Protein AF-0000000084937996 (afdb_homodimer)

Sequence (332 aa):
MFKDYARLTVFFCCVLIGVQIPGVLKFYQQRVEAHLSEAQQALGGFEQTAQRHFDGDIQALVAHYRRSPDPVFQQDADSVAAIVERVDLLRQEWDAMQGGQIAQLWHFLGFADTRLREETLDSYRYQVLLTPTAIGWGLAVALILSVLAELLVKLVMPKRRSRRFAMFKDYARLTVFFCCVLIGVQIPGVLKFYQQRVEAHLSEAQQALGGFEQTAQRHFDGDIQALVAHYRRSPDPVFQQDADSVAAIVERVDLLRQEWDAMQGGQIAQLWHFLGFADTRLREETLDSYRYQVLLTPTAIGWGLAVALILSVLAELLVKLVMPKRRSRRFA

Radius of gyration: 28.45 Å; Cα contacts (8 Å, |Δi|>4): 328; chains: 2; bounding box: 85×94×70 Å

pLDDT: mean 90.39, std 11.39, range [38.69, 98.44]

Secondary structure (DSSP, 8-state):
-HHHHHHHHHHHHHHHHHHHHHHHHHHHHHHHHHHHHHHHHHHHHHHHHHHHHSTT-HHHHHHHHHH-SSHHHHHHHHHHHHHHHHHHHHHHHHHHTTS-HHHHHHHHHHTS-HHHHHHHHHHPPP----SHHHHHHHHHHHHHHHHHHHHHHHHHS---------/-HHHHHHHHHHHHHHHHHHHHHHHHHHHHHHHHHHHHHHHHHHHHHHHHHHHHSTT-HHHHHHHHHH-SSHHHHHHHHHHHHHHHHHHHHHHHHHHTTS-HHHHHHHHHHTS-HHHHHHHHHHPPP----SHHHHHHHHHHHHHHHHHHHHHHHHHS---------

Organism: Ferrimonas balearica (strain DSM 9799 / CCM 4581 / KCTC 23876 / PAT) (NCBI:txid550540)

Nearest PDB structures (foldseek):
  6e8g-assembly1_S  TM=3.413E-01  e=9.604E+00  Homo sapiens
  3q84-assembly1_A  TM=2.412E-01  e=8.304E+00  Homo sapiens
  6e8g-assembly1_S  TM=3.412E-01  e=9.525E+00  Homo sapiens
  3q84-assembly1_A  TM=2.413E-01  e=8.642E+00  Homo sapiens

InterPro domains:
  IPR016917 Uncharacterised conserved protein UCP029393 [PIRSF029393] (1-157)
  IPR022584 Protein of unknown function DUF2937 [PF11157] (2-161)

Foldseek 3Di:
DVVVVVLVVLLQVQLLVQLCLVVLLVLLLVLLVVQLVVLCVVLVVLQVVCVVPPVRDSVVVLVVLCPDPDVVSNVCSVVNVVSVVSNVLSVVLNVQSVDDSVSSSCCLVPPDDPVSSVVSVVPDDRDRDPDPNSSVRSNVRSVVVSVVVVVVCCVVVPPPPPPPDD/DVVVVVLVVLLQVLLLVQLCLVVLLVLLLVLLVVQLVVLCVVLVVLQVVCVVPPVRDSVVVLVVLCPDPDVVSNVCSVVNVVSVVSNVLSVVLNVQSVDDSVSSSCCLVPPDDPVSSVVSVVPDDRDRDPDPNSSVRSNVRSVVVSVVVVVVCCVVVPPPPPPPDD

Solvent-accessible surface area (backbone atoms only — not comparable to full-atom values): 17489 Å² total; per-residue (Å²): 108,69,67,57,51,48,51,50,50,53,36,50,54,31,24,58,54,21,21,33,48,59,54,52,53,51,52,41,45,52,46,39,48,36,29,33,54,36,36,46,57,58,42,45,46,53,46,52,49,9,42,75,77,42,82,53,33,55,65,55,45,38,50,52,25,54,67,42,91,48,69,69,45,32,57,42,21,55,30,52,47,48,41,53,51,47,37,53,51,34,48,52,54,46,55,52,56,67,56,54,70,69,56,27,48,53,37,60,76,70,66,48,59,65,68,60,51,50,53,40,62,70,67,55,71,93,56,83,54,91,41,73,67,16,49,50,36,6,51,51,43,17,52,53,52,50,51,50,50,52,52,50,48,50,66,71,51,57,73,72,72,73,73,73,77,128,108,67,66,57,51,49,51,50,49,53,37,50,53,30,25,58,54,21,21,34,47,59,54,52,54,50,52,43,45,51,46,40,48,36,30,34,55,35,36,45,56,57,42,43,45,52,46,51,50,9,43,74,77,43,83,53,34,55,67,56,46,36,50,53,25,54,68,42,90,49,69,68,45,32,56,44,20,55,31,54,48,48,42,54,51,48,38,51,52,34,49,50,53,46,57,51,56,67,56,54,70,68,55,28,49,52,37,61,75,72,66,48,57,64,68,61,50,50,53,39,62,72,66,55,70,93,59,83,54,90,40,75,67,17,47,50,35,6,52,50,42,16,52,53,52,51,52,51,50,52,52,51,48,50,68,71,51,58,74,73,72,72,74,73,78,128

Structure (mmCIF, N/CA/C/O backbone):
data_AF-0000000084937996-model_v1
#
loop_
_entity.id
_entity.type
_entity.pdbx_description
1 polymer 'DUF2937 domain-containing protein'
#
loop_
_atom_site.group_PDB
_atom_site.id
_atom_site.type_symbol
_atom_site.label_atom_id
_atom_site.label_alt_id
_atom_site.label_comp_id
_atom_site.label_asym_id
_atom_site.label_entity_id
_atom_site.label_seq_id
_atom_site.pdbx_PDB_ins_code
_atom_site.Cartn_x
_atom_site.Cartn_y
_atom_site.Cartn_z
_atom_site.occupancy
_atom_site.B_iso_or_equiv
_atom_site.auth_seq_id
_atom_site.auth_comp_id
_atom_site.auth_asym_id
_atom_site.auth_atom_id
_atom_site.pdbx_PDB_model_num
ATOM 1 N N . MET A 1 1 ? -19.344 25.484 34.5 1 74.56 1 MET A N 1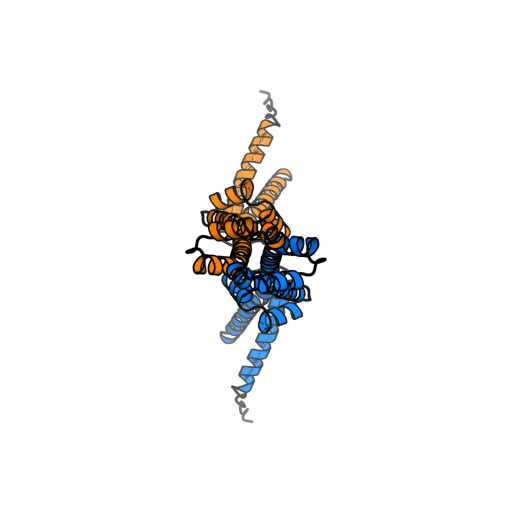
ATOM 2 C CA . MET A 1 1 ? -18.094 25.688 33.75 1 74.56 1 MET A CA 1
ATOM 3 C C . MET A 1 1 ? -17.469 24.359 33.375 1 74.56 1 MET A C 1
ATOM 5 O O . MET A 1 1 ? -17.156 24.125 32.188 1 74.56 1 MET A O 1
ATOM 9 N N . PHE A 1 2 ? -17.281 23.484 34.219 1 77.44 2 PHE A N 1
ATOM 10 C CA . PHE A 1 2 ? -16.688 22.172 33.969 1 77.44 2 PHE A CA 1
ATOM 11 C C . PHE A 1 2 ? -17.531 21.391 32.969 1 77.44 2 PHE A C 1
ATOM 13 O O . PHE A 1 2 ? -16.984 20.75 32.062 1 77.44 2 PHE A O 1
ATOM 20 N N . LYS A 1 3 ? -18.781 21.516 33.125 1 80.88 3 LYS A N 1
ATOM 21 C CA . LYS A 1 3 ? -19.672 20.797 32.188 1 80.88 3 LYS A CA 1
ATOM 22 C C . LYS A 1 3 ? -19.516 21.312 30.766 1 80.88 3 LYS A C 1
ATOM 24 O O . LYS A 1 3 ? -19.516 20.531 29.812 1 80.88 3 LYS A O 1
ATOM 29 N N . ASP A 1 4 ? -19.328 22.625 30.641 1 84.56 4 ASP A N 1
ATOM 30 C CA . ASP A 1 4 ? -19.156 23.219 29.328 1 84.56 4 ASP A CA 1
ATOM 31 C C . ASP A 1 4 ? -17.828 22.781 28.703 1 84.56 4 ASP A C 1
ATOM 33 O O . ASP A 1 4 ? -17.75 22.516 27.5 1 84.56 4 ASP A O 1
ATOM 37 N N . TYR A 1 5 ? -16.875 22.828 29.562 1 86.69 5 TYR A N 1
ATOM 38 C CA . TYR A 1 5 ? -15.57 22.406 29.062 1 86.69 5 TYR A CA 1
ATOM 39 C C . TYR A 1 5 ? -15.586 20.938 28.672 1 86.69 5 TYR A C 1
ATOM 41 O O . TYR A 1 5 ? -14.922 20.531 27.719 1 86.69 5 TYR A O 1
ATOM 49 N N . ALA A 1 6 ? -16.234 20.141 29.328 1 83.5 6 ALA A N 1
ATOM 50 C CA . ALA A 1 6 ? -16.359 18.719 29 1 83.5 6 ALA A CA 1
ATOM 51 C C . ALA A 1 6 ? -17.031 18.516 27.656 1 83.5 6 ALA A C 1
ATOM 53 O O . ALA A 1 6 ? -16.594 17.688 26.844 1 83.5 6 ALA A O 1
ATOM 54 N N . ARG A 1 7 ? -18.047 19.344 27.469 1 85.75 7 ARG A N 1
ATOM 55 C CA . ARG A 1 7 ? -18.75 19.281 26.188 1 85.75 7 ARG A CA 1
ATOM 56 C C . ARG A 1 7 ? -17.828 19.672 25.047 1 85.75 7 ARG A C 1
ATOM 58 O O . ARG A 1 7 ? -17.844 19.031 23.984 1 85.75 7 ARG A O 1
ATOM 65 N N . LEU A 1 8 ? -17.047 20.641 25.281 1 86.75 8 LEU A N 1
ATOM 66 C CA . LEU A 1 8 ? -16.125 21.125 24.266 1 86.75 8 LEU A CA 1
ATOM 67 C C . LEU A 1 8 ? -15.047 20.078 23.969 1 86.75 8 LEU A C 1
ATOM 69 O O . LEU A 1 8 ? -14.664 19.891 22.812 1 86.75 8 LEU A O 1
ATOM 73 N N . THR A 1 9 ? -14.602 19.5 25.062 1 87.75 9 THR A N 1
ATOM 74 C CA . THR A 1 9 ? -13.57 18.469 24.922 1 87.75 9 THR A CA 1
ATOM 75 C C . THR A 1 9 ? -14.102 17.281 24.141 1 87.75 9 THR A C 1
ATOM 77 O O . THR A 1 9 ? -13.438 16.766 23.234 1 87.75 9 THR A O 1
ATOM 80 N N . VAL A 1 10 ? -15.281 16.875 24.5 1 86.25 10 VAL A N 1
ATOM 81 C CA . VAL A 1 10 ? -15.891 15.742 23.812 1 86.25 10 VAL A CA 1
ATOM 82 C C . VAL A 1 10 ? -16.078 16.078 22.328 1 86.25 10 VAL A C 1
ATOM 84 O O . VAL A 1 10 ? -15.789 15.258 21.453 1 86.25 10 VAL A O 1
ATOM 87 N N . PHE A 1 11 ? -16.516 17.297 22.078 1 90.38 11 PHE A N 1
ATOM 88 C CA . PHE A 1 11 ? -16.719 17.75 20.703 1 90.38 11 PHE A CA 1
ATOM 89 C C . PHE A 1 11 ? -15.414 17.734 19.922 1 90.38 11 PHE A C 1
ATOM 91 O O . PHE A 1 11 ? -15.367 17.266 18.781 1 90.38 11 PHE A O 1
ATOM 98 N N . PHE A 1 12 ? -14.406 18.25 20.547 1 87.75 12 PHE A N 1
ATOM 99 C CA . PHE A 1 12 ? -13.102 18.328 19.906 1 87.75 12 PHE A CA 1
ATOM 100 C C . PHE A 1 12 ? -12.586 16.922 19.578 1 87.75 12 PHE A C 1
ATOM 102 O O . PHE A 1 12 ? -12.047 16.688 18.5 1 87.75 12 PHE A O 1
ATOM 109 N N . CYS A 1 13 ? -12.781 15.984 20.516 1 88.12 13 CYS A N 1
ATOM 110 C CA . CYS A 1 13 ? -12.367 14.609 20.281 1 88.12 13 CYS A CA 1
ATOM 111 C C . CYS A 1 13 ? -13.133 13.992 19.109 1 88.12 13 CYS A C 1
ATOM 113 O O . CYS A 1 13 ? -12.555 13.297 18.281 1 88.12 13 CYS A O 1
ATOM 115 N N . CYS A 1 14 ? -14.398 14.32 19.031 1 88.94 14 CYS A N 1
ATOM 116 C CA . CYS A 1 14 ? -15.227 13.805 17.953 1 88.94 14 CYS A CA 1
ATOM 117 C C . CYS A 1 14 ? -14.797 14.391 16.609 1 88.94 14 CYS A C 1
ATOM 119 O O . CYS A 1 14 ? -14.781 13.695 15.594 1 88.94 14 CYS A O 1
ATOM 121 N N . VAL A 1 15 ? -14.398 15.656 16.625 1 89.88 15 VAL A N 1
ATOM 122 C CA . VAL A 1 15 ? -13.914 16.297 15.398 1 89.88 15 VAL A CA 1
ATOM 123 C C . VAL A 1 15 ? -12.625 15.617 14.938 1 89.88 15 VAL A C 1
ATOM 125 O O . VAL A 1 15 ? -12.469 15.328 13.75 1 89.88 15 VAL A O 1
ATOM 128 N N . LEU A 1 16 ? -11.789 15.289 15.93 1 87.19 16 LEU A N 1
ATOM 129 C CA . LEU A 1 16 ? -10.516 14.664 15.602 1 87.19 16 LEU A CA 1
ATOM 130 C C . LEU A 1 16 ? -10.719 13.273 15.008 1 87.19 16 LEU A C 1
ATOM 132 O O . LEU A 1 16 ? -9.992 12.867 14.102 1 87.19 16 LEU A O 1
ATOM 136 N N . ILE A 1 17 ? -11.695 12.664 15.484 1 88 17 ILE A N 1
ATOM 137 C CA . ILE A 1 17 ? -12.023 11.336 14.953 1 88 17 ILE A CA 1
ATOM 138 C C . ILE A 1 17 ? -12.594 11.469 13.547 1 88 17 ILE A C 1
ATOM 140 O O . ILE A 1 17 ? -12.172 10.75 12.633 1 88 17 ILE A O 1
ATOM 144 N N . GLY A 1 18 ? -13.461 12.391 13.328 1 90.31 18 GLY A N 1
ATOM 145 C CA . GLY A 1 18 ? -14.109 12.586 12.039 1 90.31 18 GLY A CA 1
ATOM 146 C C . GLY A 1 18 ? -13.148 13.016 10.945 1 90.31 18 GLY A C 1
ATOM 147 O O . GLY A 1 18 ? -13.281 12.594 9.797 1 90.31 18 GLY A O 1
ATOM 148 N N . VAL A 1 19 ? -12.172 13.75 11.32 1 87.88 19 VAL A N 1
ATOM 149 C CA . VAL A 1 19 ? -11.234 14.289 10.328 1 87.88 19 VAL A CA 1
ATOM 150 C C . VAL A 1 19 ? -10.352 13.164 9.797 1 87.88 19 VAL A C 1
ATOM 152 O O . VAL A 1 19 ? -9.742 13.305 8.734 1 87.88 19 VAL A O 1
ATOM 155 N N . GLN A 1 20 ? -10.289 11.977 10.5 1 90 20 GLN A N 1
ATOM 156 C CA . GLN A 1 20 ? -9.453 10.859 10.086 1 90 20 GLN A CA 1
ATOM 157 C C . GLN A 1 20 ? -10.125 10.055 8.969 1 90 20 GLN A C 1
ATOM 159 O O . GLN A 1 20 ? -9.469 9.281 8.273 1 90 20 GLN A O 1
ATOM 164 N N . ILE A 1 21 ? -11.375 10.273 8.789 1 91.62 21 ILE A N 1
ATOM 165 C CA . ILE A 1 21 ? -12.164 9.367 7.965 1 91.62 21 ILE A CA 1
ATOM 166 C C . ILE A 1 21 ? -11.695 9.438 6.512 1 91.62 21 ILE A C 1
ATOM 168 O O . ILE A 1 21 ? -11.359 8.422 5.91 1 91.62 21 ILE A O 1
ATOM 172 N N . PRO A 1 22 ? -11.594 10.562 5.902 1 90.44 22 PRO A N 1
ATOM 173 C CA . PRO A 1 22 ? -11.094 10.594 4.523 1 90.44 22 PRO A CA 1
ATOM 174 C C . PRO A 1 22 ? -9.68 10.031 4.395 1 90.44 22 PRO A C 1
ATOM 176 O O . PRO A 1 22 ? -9.359 9.391 3.393 1 90.44 22 PRO A O 1
ATOM 179 N N . GLY A 1 23 ? -8.891 10.273 5.422 1 89.88 23 GLY A N 1
ATOM 180 C CA . GLY A 1 23 ? -7.523 9.766 5.402 1 89.88 23 GLY A CA 1
ATOM 181 C C . GLY A 1 23 ? -7.449 8.25 5.445 1 89.88 23 GLY A C 1
ATOM 182 O O . GLY A 1 23 ? -6.688 7.641 4.691 1 89.88 23 GLY A O 1
ATOM 183 N N . VAL A 1 24 ? -8.234 7.723 6.301 1 92.81 24 VAL A N 1
ATOM 184 C CA . VAL A 1 24 ? -8.25 6.273 6.441 1 92.81 24 VAL A CA 1
ATOM 185 C C . VAL A 1 24 ? -8.781 5.629 5.16 1 92.81 24 VAL A C 1
ATOM 187 O O . VAL A 1 24 ? -8.234 4.629 4.691 1 92.81 24 VAL A O 1
ATOM 190 N N . LEU A 1 25 ? -9.805 6.207 4.586 1 93.88 25 LEU A N 1
ATOM 191 C CA . LEU A 1 25 ? -10.398 5.656 3.375 1 93.88 25 LEU A CA 1
ATOM 192 C C . LEU A 1 25 ? -9.422 5.734 2.207 1 93.88 25 LEU A C 1
ATOM 194 O O . LEU A 1 25 ? -9.32 4.793 1.418 1 93.88 25 LEU A O 1
ATOM 198 N N . LYS A 1 26 ? -8.758 6.797 2.146 1 92.19 26 LYS A N 1
ATOM 199 C CA . LYS A 1 26 ? -7.773 6.938 1.078 1 92.19 26 LYS A CA 1
ATOM 200 C C . LYS A 1 26 ? -6.613 5.965 1.266 1 92.19 26 LYS A C 1
ATOM 202 O O . LYS A 1 26 ? -6.125 5.379 0.297 1 92.19 26 LYS A O 1
ATOM 207 N N . PHE A 1 27 ? -6.156 5.863 2.441 1 93.06 27 PHE A N 1
ATOM 208 C CA . PHE A 1 27 ? -5.078 4.926 2.732 1 93.06 27 PHE A CA 1
ATOM 209 C C . PHE A 1 27 ? -5.496 3.5 2.387 1 93.06 27 PHE A C 1
ATOM 211 O O . PHE A 1 27 ? -4.711 2.74 1.817 1 93.06 27 PHE A O 1
ATOM 218 N N . TYR A 1 28 ? -6.695 3.156 2.74 1 96.56 28 TYR A N 1
ATOM 219 C CA . TYR A 1 28 ? -7.219 1.838 2.404 1 96.56 28 TYR A CA 1
ATOM 220 C C . TYR A 1 28 ? -7.262 1.638 0.894 1 96.56 28 TYR A C 1
ATOM 222 O O . TYR A 1 28 ? -6.863 0.587 0.389 1 96.56 28 TYR A O 1
ATOM 230 N N . GLN A 1 29 ? -7.738 2.596 0.219 1 95.94 29 GLN A N 1
ATOM 231 C CA . GLN A 1 29 ? -7.809 2.537 -1.237 1 95.94 29 GLN A CA 1
ATOM 232 C C . GLN A 1 29 ? -6.43 2.295 -1.846 1 95.94 29 GLN A C 1
ATOM 234 O O . GLN A 1 29 ? -6.285 1.475 -2.754 1 95.94 29 GLN A O 1
ATOM 239 N N . GLN A 1 30 ? -5.453 2.969 -1.372 1 94.62 30 GLN A N 1
ATOM 240 C CA . GLN A 1 30 ? -4.094 2.838 -1.885 1 94.62 30 GLN A CA 1
ATOM 241 C C . GLN A 1 30 ? -3.518 1.46 -1.57 1 94.62 30 GLN A C 1
ATOM 243 O O . GLN A 1 30 ? -2.771 0.895 -2.373 1 94.62 30 GLN A O 1
ATOM 248 N N . ARG A 1 31 ? -3.832 0.994 -0.426 1 96.69 31 ARG A N 1
ATOM 249 C CA . ARG A 1 31 ? -3.367 -0.342 -0.065 1 96.69 31 ARG A CA 1
ATOM 250 C C . ARG A 1 31 ? -3.994 -1.401 -0.966 1 96.69 31 ARG A C 1
ATOM 252 O O . ARG A 1 31 ? -3.307 -2.309 -1.438 1 96.69 31 ARG A O 1
ATOM 259 N N . VAL A 1 32 ? -5.316 -1.257 -1.21 1 97.62 32 VAL A N 1
ATOM 260 C CA . VAL A 1 32 ? -6.012 -2.178 -2.105 1 97.62 32 VAL A CA 1
ATOM 261 C C . VAL A 1 32 ? -5.375 -2.131 -3.492 1 97.62 32 VAL A C 1
ATOM 263 O O . VAL A 1 32 ? -5.168 -3.17 -4.121 1 97.62 32 VAL A O 1
ATOM 266 N N . GLU A 1 33 ? -5.047 -0.97 -3.908 1 96.69 33 GLU A N 1
ATOM 267 C CA . GLU A 1 33 ? -4.41 -0.804 -5.211 1 96.69 33 GLU A CA 1
ATOM 268 C C . GLU A 1 33 ? -3.07 -1.53 -5.27 1 96.69 33 GLU A C 1
ATOM 270 O O . GLU A 1 33 ? -2.754 -2.182 -6.266 1 96.69 33 GLU A O 1
ATOM 275 N N . ALA A 1 34 ? -2.271 -1.387 -4.223 1 97 34 ALA A N 1
ATOM 276 C CA . ALA A 1 34 ? -0.968 -2.041 -4.164 1 97 34 ALA A CA 1
ATOM 277 C C . ALA A 1 34 ? -1.115 -3.561 -4.188 1 97 34 ALA A C 1
ATOM 279 O O . ALA A 1 34 ? -0.414 -4.246 -4.934 1 97 34 ALA A O 1
ATOM 280 N N . HIS A 1 35 ? -2.062 -4.066 -3.383 1 98.12 35 HIS A N 1
ATOM 281 C CA . HIS A 1 35 ? -2.307 -5.504 -3.352 1 98.12 35 HIS A CA 1
ATOM 282 C C . HIS A 1 35 ? -2.785 -6.012 -4.707 1 98.12 35 HIS A C 1
ATOM 284 O O . HIS A 1 35 ? -2.312 -7.043 -5.191 1 98.12 35 HIS A O 1
ATOM 290 N N . LEU A 1 36 ? -3.719 -5.254 -5.277 1 98 36 LEU A N 1
ATOM 291 C CA . LEU A 1 36 ? -4.289 -5.68 -6.551 1 98 36 LEU A CA 1
ATOM 292 C C . LEU A 1 36 ? -3.232 -5.684 -7.648 1 98 36 LEU A C 1
ATOM 294 O O . LEU A 1 36 ? -3.154 -6.629 -8.438 1 98 36 LEU A O 1
ATOM 298 N N . SER A 1 37 ? -2.475 -4.602 -7.691 1 97.19 37 SER A N 1
ATOM 299 C CA . SER A 1 37 ? -1.409 -4.52 -8.688 1 97.19 37 SER A CA 1
ATOM 300 C C . SER A 1 37 ? -0.458 -5.707 -8.578 1 97.19 37 SER A C 1
ATOM 302 O O . SER A 1 37 ? -0.095 -6.312 -9.586 1 97.19 37 SER A O 1
ATOM 304 N N . GLU A 1 38 ? -0.1 -6.074 -7.367 1 97.69 38 GLU A N 1
ATOM 305 C CA . GLU A 1 38 ? 0.824 -7.184 -7.145 1 97.69 38 GLU A CA 1
ATOM 306 C C . GLU A 1 38 ? 0.174 -8.523 -7.484 1 97.69 38 GLU A C 1
ATOM 308 O O . GLU A 1 38 ? 0.808 -9.391 -8.086 1 97.69 38 GLU A O 1
ATOM 313 N N . ALA A 1 39 ? -1.048 -8.703 -7.094 1 98.19 39 ALA A N 1
ATOM 314 C CA . ALA A 1 39 ? -1.755 -9.945 -7.395 1 98.19 39 ALA A CA 1
ATOM 315 C C . ALA A 1 39 ? -1.911 -10.141 -8.898 1 98.19 39 ALA A C 1
ATOM 317 O O . ALA A 1 39 ? -1.783 -11.258 -9.406 1 98.19 39 ALA A O 1
ATOM 318 N N . GLN A 1 40 ? -2.176 -9.047 -9.578 1 97.94 40 GLN A N 1
ATOM 319 C CA . GLN A 1 40 ? -2.309 -9.102 -11.031 1 97.94 40 GLN A CA 1
ATOM 320 C C . GLN A 1 40 ? -0.98 -9.453 -11.695 1 97.94 40 GLN A C 1
ATOM 322 O O . GLN A 1 40 ? -0.953 -10.156 -12.711 1 97.94 40 GLN A O 1
ATOM 327 N N . GLN A 1 41 ? 0.002 -8.891 -11.117 1 96.75 41 GLN A N 1
ATOM 328 C CA . GLN A 1 41 ? 1.325 -9.234 -11.633 1 96.75 41 GLN A CA 1
ATOM 329 C C . GLN A 1 41 ? 1.604 -10.727 -11.484 1 96.75 41 GLN A C 1
ATOM 331 O O . GLN A 1 41 ? 2.145 -11.352 -12.398 1 96.75 41 GLN A O 1
ATOM 336 N N . ALA A 1 42 ? 1.262 -11.344 -10.383 1 97.44 42 ALA A N 1
ATOM 337 C CA . ALA A 1 42 ? 1.445 -12.773 -10.148 1 97.44 42 ALA A CA 1
ATOM 338 C C . ALA A 1 42 ? 0.601 -13.602 -11.117 1 97.44 42 ALA A C 1
ATOM 340 O O . ALA A 1 42 ? 1.042 -14.648 -11.594 1 97.44 42 ALA A O 1
ATOM 341 N N . LEU A 1 43 ? -0.59 -13.102 -11.414 1 97.94 43 LEU A N 1
ATOM 342 C CA . LEU A 1 43 ? -1.523 -13.82 -12.266 1 97.94 43 LEU A CA 1
ATOM 343 C C . LEU A 1 43 ? -1.119 -13.703 -13.734 1 97.94 43 LEU A C 1
ATOM 345 O O . LEU A 1 43 ? -1.486 -14.555 -14.555 1 97.94 43 LEU A O 1
ATOM 349 N N . GLY A 1 44 ? -0.389 -12.672 -14.055 1 97.5 44 GLY A N 1
ATOM 350 C CA . GLY A 1 44 ? -0.095 -12.32 -15.43 1 97.5 44 GLY A CA 1
ATOM 351 C C . GLY A 1 44 ? 0.521 -13.461 -16.219 1 97.5 44 GLY A C 1
ATOM 352 O O . GLY A 1 44 ? 0.111 -13.727 -17.359 1 97.5 44 GLY A O 1
ATOM 353 N N . GLY A 1 45 ? 1.514 -14.141 -15.617 1 96.5 45 GLY A N 1
ATOM 354 C CA . GLY A 1 45 ? 2.137 -15.25 -16.312 1 96.5 45 GLY A CA 1
ATOM 355 C C . GLY A 1 45 ? 1.169 -16.375 -16.625 1 96.5 45 GLY A C 1
ATOM 356 O O . GLY A 1 45 ? 1.221 -16.969 -17.703 1 96.5 45 GLY A O 1
ATOM 357 N N . PHE A 1 46 ? 0.298 -16.672 -15.781 1 98.31 46 PHE A N 1
ATOM 358 C CA . PHE A 1 46 ? -0.687 -17.734 -15.961 1 98.31 46 PHE A CA 1
ATOM 359 C C . PHE A 1 46 ? -1.725 -17.328 -17 1 98.31 46 PHE A C 1
ATOM 361 O O . PHE A 1 46 ? -2.211 -18.172 -17.766 1 98.31 46 PHE A O 1
ATOM 368 N N . GLU A 1 47 ? -2.064 -16.062 -17 1 97.88 47 GLU A N 1
ATOM 369 C CA . GLU A 1 47 ? -2.977 -15.57 -18.031 1 97.88 47 GLU A CA 1
ATOM 370 C C . GLU A 1 47 ? -2.369 -15.711 -19.422 1 97.88 47 GLU A C 1
ATOM 372 O O . GLU A 1 47 ? -3.076 -16.016 -20.391 1 97.88 47 GLU A O 1
ATOM 377 N N . GLN A 1 48 ? -1.108 -15.43 -19.516 1 97.31 48 GLN A N 1
ATOM 378 C CA . GLN A 1 48 ? -0.429 -15.617 -20.797 1 97.31 48 GLN A CA 1
ATOM 379 C C . GLN A 1 48 ? -0.479 -17.078 -21.234 1 97.31 48 GLN A C 1
ATOM 381 O O . GLN A 1 48 ? -0.685 -17.359 -22.422 1 97.31 48 GLN A O 1
ATOM 386 N N . THR A 1 49 ? -0.25 -17.953 -20.312 1 97.88 49 THR A N 1
ATOM 387 C CA . THR A 1 49 ? -0.335 -19.375 -20.609 1 97.88 49 THR A CA 1
ATOM 388 C C . THR A 1 49 ? -1.743 -19.75 -21.062 1 97.88 49 THR A C 1
ATOM 390 O O . THR A 1 49 ? -1.912 -20.5 -22.031 1 97.88 49 THR A O 1
ATOM 393 N N . ALA A 1 50 ? -2.719 -19.219 -20.328 1 97.75 50 ALA A N 1
ATOM 394 C CA . ALA A 1 50 ? -4.105 -19.484 -20.703 1 97.75 50 ALA A CA 1
ATOM 395 C C . ALA A 1 50 ? -4.406 -18.953 -22.094 1 97.75 50 ALA A C 1
ATOM 397 O O . ALA A 1 50 ? -5.156 -19.562 -22.859 1 97.75 50 ALA A O 1
ATOM 398 N N . GLN A 1 51 ? -3.883 -17.797 -22.406 1 97.69 51 GLN A N 1
ATOM 399 C CA . GLN A 1 51 ? -4.082 -17.219 -23.734 1 97.69 51 GLN A CA 1
ATOM 400 C C . GLN A 1 51 ? -3.465 -18.094 -24.828 1 97.69 51 GLN A C 1
ATOM 402 O O . GLN A 1 51 ? -4.062 -18.281 -25.875 1 97.69 51 GLN A O 1
ATOM 407 N N . ARG A 1 52 ? -2.369 -18.688 -24.578 1 97.12 52 ARG A N 1
ATOM 408 C CA . ARG A 1 52 ? -1.621 -19.469 -25.562 1 97.12 52 ARG A CA 1
ATOM 409 C C . ARG A 1 52 ? -2.225 -20.844 -25.75 1 97.12 52 ARG A C 1
ATOM 411 O O . ARG A 1 52 ? -2.258 -21.375 -26.875 1 97.12 52 ARG A O 1
ATOM 418 N N . HIS A 1 53 ? -2.736 -21.484 -24.703 1 97.44 53 HIS A N 1
ATOM 419 C CA . HIS A 1 53 ? -3.033 -22.906 -24.781 1 97.44 53 HIS A CA 1
ATOM 420 C C . HIS A 1 53 ? -4.516 -23.172 -24.531 1 97.44 53 HIS A C 1
ATOM 422 O O . HIS A 1 53 ? -5.008 -24.266 -24.812 1 97.44 53 HIS A O 1
ATOM 428 N N . PHE A 1 54 ? -5.238 -22.047 -24.047 1 97.94 54 PHE A N 1
ATOM 429 C CA . PHE A 1 54 ? -6.617 -22.328 -23.656 1 97.94 54 PHE A CA 1
ATOM 430 C C . PHE A 1 54 ? -7.531 -21.188 -24.109 1 97.94 54 PHE A C 1
ATOM 432 O O . PHE A 1 54 ? -8.523 -20.875 -23.438 1 97.94 54 PHE A O 1
ATOM 439 N N . ASP A 1 55 ? -7.215 -20.406 -25.109 1 97.75 55 ASP A N 1
ATOM 440 C CA . ASP A 1 55 ? -8.008 -19.328 -25.688 1 97.75 55 ASP A CA 1
ATOM 441 C C . ASP A 1 55 ? -8.336 -18.266 -24.641 1 97.75 55 ASP A C 1
ATOM 443 O O . ASP A 1 55 ? -9.453 -17.734 -24.609 1 97.75 55 ASP A O 1
ATOM 447 N N . GLY A 1 56 ? -7.504 -18.141 -23.672 1 97.56 56 GLY A N 1
ATOM 448 C CA . GLY A 1 56 ? -7.633 -17.094 -22.672 1 97.56 56 GLY A CA 1
ATOM 449 C C . GLY A 1 56 ? -8.453 -17.5 -21.469 1 97.56 56 GLY A C 1
ATOM 450 O O . GLY A 1 56 ? -8.656 -16.703 -20.547 1 97.56 56 GLY A O 1
ATOM 451 N N . ASP A 1 57 ? -8.867 -18.734 -21.359 1 98.25 57 ASP A N 1
ATOM 452 C CA . ASP A 1 57 ? -9.703 -19.219 -20.266 1 98.25 57 ASP A CA 1
ATOM 453 C C . ASP A 1 57 ?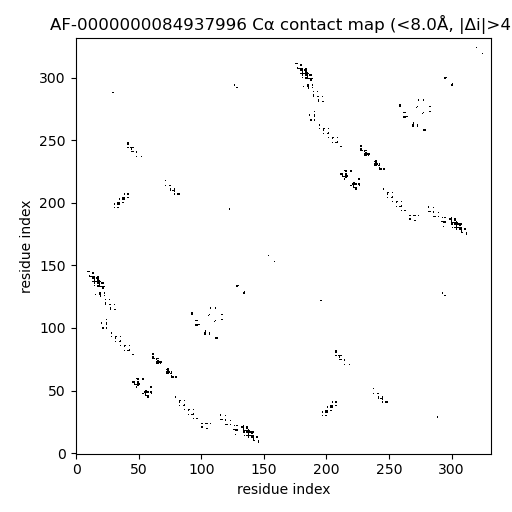 -8.852 -19.703 -19.094 1 98.25 57 ASP A C 1
ATOM 455 O O . ASP A 1 57 ? -8.406 -20.844 -19.078 1 98.25 57 ASP A O 1
ATOM 459 N N . ILE A 1 58 ? -8.797 -18.938 -18.094 1 97.69 58 ILE A N 1
ATOM 460 C CA . ILE A 1 58 ? -7.961 -19.234 -16.938 1 97.69 58 ILE A CA 1
ATOM 461 C C . ILE A 1 58 ? -8.531 -20.438 -16.188 1 97.69 58 ILE A C 1
ATOM 463 O O . ILE A 1 58 ? -7.777 -21.203 -15.586 1 97.69 58 ILE A O 1
ATOM 467 N N . GLN A 1 59 ? -9.828 -20.641 -16.266 1 97.75 59 GLN A N 1
ATOM 468 C CA . GLN A 1 59 ? -10.43 -21.781 -15.594 1 97.75 59 GLN A CA 1
ATOM 469 C C . GLN A 1 59 ? -10.047 -23.094 -16.281 1 97.75 59 GLN A C 1
ATOM 471 O O . GLN A 1 59 ? -9.898 -24.125 -15.633 1 97.75 59 GLN A O 1
ATOM 476 N N . ALA A 1 60 ? -9.914 -23.047 -17.578 1 98.19 60 ALA A N 1
ATOM 477 C CA . ALA A 1 60 ? -9.453 -24.219 -18.312 1 98.19 60 ALA A CA 1
ATOM 478 C C . ALA A 1 60 ? -8.023 -24.578 -17.938 1 98.19 60 ALA A C 1
ATOM 480 O O . ALA A 1 60 ? -7.668 -25.766 -17.891 1 98.19 60 ALA A O 1
ATOM 481 N N . LEU A 1 61 ? -7.199 -23.562 -17.719 1 98.12 61 LEU A N 1
ATOM 482 C CA . LEU A 1 61 ? -5.836 -23.812 -17.266 1 98.12 61 LEU A CA 1
ATOM 483 C C . LEU A 1 61 ? -5.836 -24.516 -15.914 1 98.12 61 LEU A C 1
ATOM 485 O O . LEU A 1 61 ? -5.133 -25.516 -15.727 1 98.12 61 LEU A O 1
ATOM 489 N N . VAL A 1 62 ? -6.664 -24.031 -14.977 1 98.12 62 VAL A N 1
ATOM 490 C CA . VAL A 1 62 ? -6.746 -24.641 -13.648 1 98.12 62 VAL A CA 1
ATOM 491 C C . VAL A 1 62 ? -7.242 -26.078 -13.758 1 98.12 62 VAL A C 1
ATOM 493 O O . VAL A 1 62 ? -6.738 -26.969 -13.07 1 98.12 62 VAL A O 1
ATOM 496 N N . ALA A 1 63 ? -8.227 -26.297 -14.648 1 98 63 ALA A N 1
ATOM 497 C CA . ALA A 1 63 ? -8.742 -27.656 -14.875 1 98 63 ALA A CA 1
ATOM 498 C C . ALA A 1 63 ? -7.652 -28.578 -15.414 1 98 63 ALA A C 1
ATOM 500 O O . ALA A 1 63 ? -7.602 -29.75 -15.062 1 98 63 ALA A O 1
ATOM 501 N N . HIS A 1 64 ? -6.824 -28.062 -16.312 1 97.56 64 HIS A N 1
ATOM 502 C CA . HIS A 1 64 ? -5.711 -28.844 -16.844 1 97.56 64 HIS A CA 1
ATOM 503 C C . HIS A 1 64 ? -4.762 -29.281 -15.742 1 97.56 64 HIS A C 1
ATOM 505 O O . HIS A 1 64 ? -4.293 -30.422 -15.742 1 97.56 64 HIS A O 1
ATOM 511 N N . TYR A 1 65 ? -4.488 -28.344 -14.781 1 97.56 65 TYR A N 1
ATOM 512 C CA . TYR A 1 65 ? -3.674 -28.688 -13.617 1 97.56 65 TYR A CA 1
ATOM 513 C C . TYR A 1 65 ? -4.297 -29.828 -12.828 1 97.56 65 TYR A C 1
ATOM 515 O O . TYR A 1 65 ? -3.605 -30.766 -12.43 1 97.56 65 TYR A O 1
ATOM 523 N N . ARG A 1 66 ? -5.574 -29.75 -12.625 1 96.88 66 ARG A N 1
ATOM 524 C CA . ARG A 1 66 ? -6.281 -30.703 -11.773 1 96.88 66 ARG A CA 1
ATOM 525 C C . ARG A 1 66 ? -6.305 -32.094 -12.422 1 96.88 66 ARG A C 1
ATOM 527 O O . ARG A 1 66 ? -6.289 -33.094 -11.719 1 96.88 66 ARG A O 1
ATOM 534 N N . ARG A 1 67 ? -6.234 -32.156 -13.734 1 96.25 67 ARG A N 1
ATOM 535 C CA . ARG A 1 67 ? -6.34 -33.406 -14.461 1 96.25 67 ARG A CA 1
ATOM 536 C C . ARG A 1 67 ? -4.965 -34.031 -14.68 1 96.25 67 ARG A C 1
ATOM 538 O O . ARG A 1 67 ? -4.859 -35.156 -15.164 1 96.25 67 ARG A O 1
ATOM 545 N N . SER A 1 68 ? -4 -33.375 -14.32 1 94.94 68 SER A N 1
ATOM 546 C CA . SER A 1 68 ? -2.652 -33.875 -14.523 1 94.94 68 SER A CA 1
ATOM 547 C C . SER A 1 68 ? -2.42 -35.156 -13.703 1 94.94 68 SER A C 1
ATOM 549 O O . SER A 1 68 ? -2.883 -35.25 -12.57 1 94.94 68 SER A O 1
ATOM 551 N N . PRO A 1 69 ? -1.747 -36.188 -14.219 1 93.19 69 PRO A N 1
ATOM 552 C CA . PRO A 1 69 ? -1.409 -37.375 -13.43 1 93.19 69 PRO A CA 1
ATOM 553 C C . PRO A 1 69 ? -0.289 -37.094 -12.422 1 93.19 69 PRO A C 1
ATOM 555 O O . PRO A 1 69 ? -0.064 -37.906 -11.516 1 93.19 69 PRO A O 1
ATOM 558 N N . ASP A 1 70 ? 0.433 -36 -12.516 1 95.69 70 ASP A N 1
ATOM 559 C CA . ASP A 1 70 ? 1.512 -35.625 -11.609 1 95.69 70 ASP A CA 1
ATOM 560 C C . ASP A 1 70 ? 0.962 -34.938 -10.352 1 95.69 70 ASP A C 1
ATOM 562 O O . ASP A 1 70 ? 0.362 -33.875 -10.422 1 95.69 70 ASP A O 1
ATOM 566 N N . PRO A 1 71 ? 1.222 -35.5 -9.148 1 95 71 PRO A N 1
ATOM 567 C CA . PRO A 1 71 ? 0.655 -34.969 -7.914 1 95 71 PRO A CA 1
ATOM 568 C C . PRO A 1 71 ? 1.108 -33.531 -7.633 1 95 71 PRO A C 1
ATOM 570 O O . PRO A 1 71 ? 0.378 -32.75 -7.008 1 95 71 PRO A O 1
ATOM 573 N N . VAL A 1 72 ? 2.246 -33.094 -8.047 1 96.62 72 VAL A N 1
ATOM 574 C CA . VAL A 1 72 ? 2.756 -31.734 -7.859 1 96.62 72 VAL A CA 1
ATOM 575 C C . VAL A 1 72 ? 1.848 -30.734 -8.578 1 96.62 72 VAL A C 1
ATOM 577 O O . VAL A 1 72 ? 1.426 -29.734 -7.988 1 96.62 72 VAL A O 1
ATOM 580 N N . PHE A 1 73 ? 1.5 -31.047 -9.805 1 96.69 73 PHE A N 1
ATOM 581 C CA . PHE A 1 73 ? 0.668 -30.156 -10.602 1 96.69 73 PHE A CA 1
ATOM 582 C C . PHE A 1 73 ? -0.767 -30.156 -10.086 1 96.69 73 PHE A C 1
ATOM 584 O O . PHE A 1 73 ? -1.436 -29.125 -10.102 1 96.69 73 PHE A O 1
ATOM 591 N N . GLN A 1 74 ? -1.229 -31.312 -9.609 1 94.31 74 GLN A N 1
ATOM 592 C CA . GLN A 1 74 ? -2.566 -31.359 -9.031 1 94.31 74 GLN A CA 1
ATOM 593 C C . GLN A 1 74 ? -2.68 -30.453 -7.816 1 94.31 74 GLN A C 1
ATOM 595 O O . GLN A 1 74 ? -3.67 -29.734 -7.664 1 94.31 74 GLN A O 1
ATOM 600 N N . GLN A 1 75 ? -1.659 -30.5 -7.027 1 94.06 75 GLN A N 1
ATOM 601 C CA . GLN A 1 75 ? -1.651 -29.656 -5.84 1 94.06 75 GLN A CA 1
ATOM 602 C C . GLN A 1 75 ? -1.572 -28.172 -6.223 1 94.06 75 GLN A C 1
ATOM 604 O O . GLN A 1 75 ? -2.23 -27.328 -5.605 1 94.06 75 GLN A O 1
ATOM 609 N N . ASP A 1 76 ? -0.868 -27.859 -7.254 1 97.19 76 ASP A N 1
ATOM 610 C CA . ASP A 1 76 ? -0.658 -26.453 -7.621 1 97.19 76 ASP A CA 1
ATOM 611 C C . ASP A 1 76 ? -1.876 -25.891 -8.344 1 97.19 76 ASP A C 1
ATOM 613 O O . ASP A 1 76 ? -1.973 -24.688 -8.562 1 97.19 76 ASP A O 1
ATOM 617 N N . ALA A 1 77 ? -2.75 -26.781 -8.727 1 97.44 77 ALA A N 1
ATOM 618 C CA . ALA A 1 77 ? -4.027 -26.281 -9.234 1 97.44 77 ALA A CA 1
ATOM 619 C C . ALA A 1 77 ? -4.691 -25.359 -8.219 1 97.44 77 ALA A C 1
ATOM 621 O O . ALA A 1 77 ? -5.23 -24.312 -8.594 1 97.44 77 ALA A O 1
ATOM 622 N N . ASP A 1 78 ? -4.543 -25.719 -6.918 1 96.56 78 ASP A N 1
ATOM 623 C CA . ASP A 1 78 ? -5.129 -24.906 -5.859 1 96.56 78 ASP A CA 1
ATOM 624 C C . ASP A 1 78 ? -4.367 -23.594 -5.695 1 96.56 78 ASP A C 1
ATOM 626 O O . ASP A 1 78 ? -4.957 -22.562 -5.367 1 96.56 78 ASP A O 1
ATOM 630 N N . SER A 1 79 ? -3.055 -23.641 -5.898 1 97.44 79 SER A N 1
ATOM 631 C CA . SER A 1 79 ? -2.242 -22.438 -5.801 1 97.44 79 SER A CA 1
ATOM 632 C C . SER A 1 79 ? -2.625 -21.422 -6.875 1 97.44 79 SER A C 1
ATOM 634 O O . SER A 1 79 ? -2.816 -20.25 -6.582 1 97.44 79 SER A O 1
ATOM 636 N N . VAL A 1 80 ? -2.805 -21.906 -8.086 1 98.06 80 VAL A N 1
ATOM 637 C CA . VAL A 1 80 ? -3.176 -21.031 -9.188 1 98.06 80 VAL A CA 1
ATOM 638 C C . VAL A 1 80 ? -4.602 -20.531 -8.984 1 98.06 80 VAL A C 1
ATOM 640 O O . VAL A 1 80 ? -4.883 -19.344 -9.172 1 98.06 80 VAL A O 1
ATOM 643 N N . ALA A 1 81 ? -5.508 -21.391 -8.586 1 98.06 81 ALA A N 1
ATOM 644 C CA . ALA A 1 81 ? -6.891 -21.016 -8.328 1 98.06 81 ALA A CA 1
ATOM 645 C C . ALA A 1 81 ? -6.969 -19.953 -7.238 1 98.06 81 ALA A C 1
ATOM 647 O O . ALA A 1 81 ? -7.777 -19.016 -7.324 1 98.06 81 ALA A O 1
ATOM 648 N N . ALA A 1 82 ? -6.125 -20.109 -6.27 1 97.75 82 ALA A N 1
ATOM 649 C CA . ALA A 1 82 ? -6.121 -19.156 -5.164 1 97.75 82 ALA A CA 1
ATOM 650 C C . ALA A 1 82 ? -5.688 -17.781 -5.637 1 97.75 82 ALA A C 1
ATOM 652 O O . ALA A 1 82 ? -6.199 -16.766 -5.16 1 97.75 82 ALA A O 1
ATOM 653 N N . ILE A 1 83 ? -4.727 -17.766 -6.559 1 98.25 83 ILE A N 1
ATOM 654 C CA . ILE A 1 83 ? -4.277 -16.484 -7.109 1 98.25 83 ILE A CA 1
ATOM 655 C C . ILE A 1 83 ? -5.414 -15.828 -7.891 1 98.25 83 ILE A C 1
ATOM 657 O O . ILE A 1 83 ? -5.648 -14.625 -7.762 1 98.25 83 ILE A O 1
ATOM 661 N N . VAL A 1 84 ? -6.141 -16.594 -8.672 1 98.38 84 VAL A N 1
ATOM 662 C CA . VAL A 1 84 ? -7.27 -16.094 -9.453 1 98.38 84 VAL A CA 1
ATOM 663 C C . VAL A 1 84 ? -8.336 -15.523 -8.523 1 98.38 84 VAL A C 1
ATOM 665 O O . VAL A 1 84 ? -8.812 -14.398 -8.719 1 98.38 84 VAL A O 1
ATOM 668 N N . GLU A 1 85 ? -8.648 -16.281 -7.52 1 98.06 85 GLU A N 1
ATOM 669 C CA . GLU A 1 85 ? -9.664 -15.852 -6.562 1 98.06 85 GLU A CA 1
ATOM 670 C C . GLU A 1 85 ? -9.234 -14.586 -5.828 1 98.06 85 GLU A C 1
ATOM 672 O O . GLU A 1 85 ? -10.062 -13.711 -5.547 1 98.06 85 GLU A O 1
ATOM 677 N N . ARG A 1 86 ? -7.969 -14.562 -5.508 1 98.25 86 ARG A N 1
ATOM 678 C CA . ARG A 1 86 ? -7.438 -13.398 -4.809 1 98.25 86 ARG A CA 1
ATOM 679 C C . ARG A 1 86 ? -7.566 -12.141 -5.664 1 98.25 86 ARG A C 1
ATOM 681 O O . ARG A 1 86 ? -7.941 -11.078 -5.16 1 98.25 86 ARG A O 1
ATOM 688 N N . VAL A 1 87 ? -7.238 -12.203 -6.93 1 98.25 87 VAL A N 1
ATOM 689 C CA . VAL A 1 87 ? -7.359 -11.055 -7.828 1 98.25 87 VAL A CA 1
ATOM 690 C C . VAL A 1 87 ? -8.82 -10.609 -7.902 1 98.25 87 VAL A C 1
ATOM 692 O O . VAL A 1 87 ? -9.109 -9.406 -7.863 1 98.25 87 VAL A O 1
ATOM 695 N N . ASP A 1 88 ? -9.703 -11.594 -7.98 1 98.19 88 ASP A N 1
ATOM 696 C CA . ASP A 1 88 ? -11.125 -11.266 -8.047 1 98.19 88 ASP A CA 1
ATOM 697 C C . ASP A 1 88 ? -11.578 -10.531 -6.785 1 98.19 88 ASP A C 1
ATOM 699 O O . ASP A 1 88 ? -12.297 -9.539 -6.863 1 98.19 88 ASP A O 1
ATOM 703 N N . LEU A 1 89 ? -11.133 -11.039 -5.672 1 98.12 89 LEU A N 1
ATOM 704 C CA . LEU A 1 89 ? -11.469 -10.414 -4.395 1 98.12 89 LEU A CA 1
ATOM 705 C C . LEU A 1 89 ? -10.953 -8.984 -4.332 1 98.12 89 LEU A C 1
ATOM 707 O O . LEU A 1 89 ? -11.688 -8.062 -3.973 1 98.12 89 LEU A O 1
ATOM 711 N N . LEU A 1 90 ? -9.727 -8.773 -4.715 1 98.38 90 LEU A N 1
ATOM 712 C CA . LEU A 1 90 ? -9.094 -7.465 -4.641 1 98.38 90 LEU A CA 1
ATOM 713 C C . LEU A 1 90 ? -9.727 -6.496 -5.633 1 98.38 90 LEU A C 1
ATOM 715 O O . LEU A 1 90 ? -9.82 -5.297 -5.363 1 98.38 90 LEU A O 1
ATOM 719 N N . ARG A 1 91 ? -10.156 -7.035 -6.754 1 98.12 91 ARG A N 1
ATOM 720 C CA . ARG A 1 91 ? -10.867 -6.203 -7.723 1 98.12 91 ARG A CA 1
ATOM 721 C C . ARG A 1 91 ? -12.18 -5.691 -7.152 1 98.12 91 ARG A C 1
ATOM 723 O O . ARG A 1 91 ? -12.547 -4.535 -7.359 1 98.12 91 ARG A O 1
ATOM 730 N N . GLN A 1 92 ? -12.844 -6.531 -6.492 1 97.56 92 GLN A N 1
ATOM 731 C CA . GLN A 1 92 ? -14.094 -6.129 -5.852 1 97.56 92 GLN A CA 1
ATOM 732 C C . GLN A 1 92 ? -13.844 -5.055 -4.797 1 97.56 92 GLN A C 1
ATOM 734 O O . GLN A 1 92 ? -14.609 -4.09 -4.695 1 97.56 92 GLN A O 1
ATOM 739 N N . GLU A 1 93 ? -12.828 -5.281 -4.051 1 98 93 GLU A N 1
ATOM 740 C CA . GLU A 1 93 ? -12.461 -4.273 -3.061 1 98 93 GLU A CA 1
ATOM 741 C C . GLU A 1 93 ? -12.141 -2.938 -3.725 1 98 93 GLU A C 1
ATOM 743 O O . GLU A 1 93 ? -12.539 -1.882 -3.238 1 98 93 GLU A O 1
ATOM 748 N N . TRP A 1 94 ? -11.383 -3.035 -4.793 1 97.69 94 TRP A N 1
ATOM 749 C CA . TRP A 1 94 ? -11.008 -1.839 -5.539 1 97.69 94 TRP A CA 1
ATOM 750 C C . TRP A 1 94 ? -12.242 -1.109 -6.059 1 97.69 94 TRP A C 1
ATOM 752 O O . TRP A 1 94 ? -12.344 0.115 -5.945 1 97.69 94 TRP A O 1
ATOM 762 N N . ASP A 1 95 ? -13.156 -1.844 -6.57 1 97.69 95 ASP A N 1
ATOM 763 C CA . ASP A 1 95 ? -14.391 -1.269 -7.105 1 97.69 95 ASP A CA 1
ATOM 764 C C . ASP A 1 95 ? -15.211 -0.603 -6.004 1 97.69 95 ASP A C 1
ATOM 766 O O . ASP A 1 95 ? -15.773 0.476 -6.207 1 97.69 95 ASP A O 1
ATOM 770 N N . ALA A 1 96 ? -15.258 -1.24 -4.887 1 96.81 96 ALA A N 1
ATOM 771 C CA . ALA A 1 96 ? -16 -0.701 -3.752 1 96.81 96 ALA A CA 1
ATOM 772 C C . ALA A 1 96 ? -15.422 0.637 -3.301 1 96.81 96 ALA A C 1
ATOM 774 O O . ALA A 1 96 ? -16.141 1.491 -2.783 1 96.81 96 ALA A O 1
ATOM 775 N N . MET A 1 97 ? -14.141 0.854 -3.57 1 97.06 97 MET A N 1
ATOM 776 C CA . MET A 1 97 ? -13.469 2.059 -3.098 1 97.06 97 MET A CA 1
ATOM 777 C C . MET A 1 97 ? -13.477 3.145 -4.168 1 97.06 97 MET A C 1
ATOM 779 O O . MET A 1 97 ? -12.859 4.195 -3.996 1 97.06 97 MET A O 1
ATOM 783 N N . GLN A 1 98 ? -14.172 2.9 -5.242 1 95.75 98 GLN A N 1
ATOM 784 C CA . GLN A 1 98 ? -14.242 3.889 -6.312 1 95.75 98 GLN A CA 1
ATOM 785 C C . GLN A 1 98 ? -15.477 4.773 -6.16 1 95.75 98 GLN A C 1
ATOM 787 O O . GLN A 1 98 ? -15.625 5.773 -6.867 1 95.75 98 GLN A O 1
ATOM 792 N N . GLY A 1 99 ? -16.344 4.449 -5.242 1 92.38 99 GLY A N 1
ATOM 793 C CA . GLY A 1 99 ? -17.578 5.211 -5.055 1 92.38 99 GLY A CA 1
ATOM 794 C C . GLY A 1 99 ? -17.391 6.438 -4.184 1 92.38 99 GLY A C 1
ATOM 795 O O . GLY A 1 99 ? -16.266 6.895 -3.98 1 92.38 99 GLY A O 1
ATOM 796 N N . GLY A 1 100 ? -18.484 7.023 -3.789 1 92.62 100 GLY A N 1
ATOM 797 C CA . GLY A 1 100 ? -18.438 8.18 -2.91 1 92.62 100 GLY A CA 1
ATOM 798 C C . GLY A 1 100 ? -17.969 7.848 -1.507 1 92.62 100 GLY A C 1
ATOM 799 O O . GLY A 1 100 ? -17.875 6.672 -1.144 1 92.62 100 GLY A O 1
ATOM 800 N N . GLN A 1 101 ? -17.734 8.859 -0.782 1 92.31 101 GLN A N 1
ATOM 801 C CA . GLN A 1 101 ? -17.094 8.672 0.517 1 92.31 101 GLN A CA 1
ATOM 802 C C . GLN A 1 101 ? -18.016 7.938 1.483 1 92.31 101 GLN A C 1
ATOM 804 O O . GLN A 1 101 ? -17.562 7.164 2.326 1 92.31 101 GLN A O 1
ATOM 809 N N . ILE A 1 102 ? -19.312 8.203 1.405 1 93.5 102 ILE A N 1
ATOM 810 C CA . ILE A 1 102 ? -20.234 7.523 2.303 1 93.5 102 ILE A CA 1
ATOM 811 C C . ILE A 1 102 ? -20.281 6.035 1.975 1 93.5 102 ILE A C 1
ATOM 813 O O . ILE A 1 102 ? -20.25 5.191 2.877 1 93.5 102 ILE A O 1
ATOM 817 N N . ALA A 1 103 ? -20.312 5.684 0.717 1 95.88 103 ALA A N 1
ATOM 818 C CA . ALA A 1 103 ? -20.281 4.289 0.282 1 95.88 103 ALA A CA 1
ATOM 819 C C . ALA A 1 103 ? -18.984 3.613 0.685 1 95.88 103 ALA A C 1
ATOM 821 O O . ALA A 1 103 ? -18.984 2.455 1.11 1 95.88 103 ALA A O 1
ATOM 822 N N . GLN A 1 104 ? -17.906 4.312 0.537 1 97 104 GLN A N 1
ATOM 823 C CA . GLN A 1 104 ? -16.594 3.795 0.936 1 97 104 GLN A CA 1
ATOM 824 C C . GLN A 1 104 ? -16.562 3.475 2.428 1 97 104 GLN A C 1
ATOM 826 O O . GLN A 1 104 ? -16.062 2.422 2.83 1 97 104 GLN A O 1
ATOM 831 N N . LEU A 1 105 ? -17.078 4.441 3.168 1 95.56 105 LEU A N 1
ATOM 832 C CA . LEU A 1 105 ? -17.062 4.258 4.617 1 95.56 105 LEU A CA 1
ATOM 833 C C . LEU A 1 105 ? -17.891 3.045 5.016 1 95.56 105 LEU A C 1
ATOM 835 O O . LEU A 1 105 ? -17.469 2.252 5.863 1 95.56 105 LEU A O 1
ATOM 839 N N . TRP A 1 106 ? -19.062 2.891 4.449 1 96 106 TRP A N 1
ATOM 840 C CA . TRP A 1 106 ? -19.938 1.752 4.727 1 96 106 TRP A CA 1
ATOM 841 C C . TRP A 1 106 ? -19.25 0.44 4.367 1 96 106 TRP A C 1
ATOM 843 O O . TRP A 1 106 ? -19.297 -0.524 5.137 1 96 106 TRP A O 1
ATOM 853 N N . HIS A 1 107 ? -18.625 0.409 3.223 1 97.75 107 HIS A N 1
ATOM 854 C CA . HIS A 1 107 ? -17.906 -0.787 2.797 1 97.75 107 HIS A CA 1
ATOM 855 C C . HIS A 1 107 ? -16.75 -1.101 3.74 1 97.75 107 HIS A C 1
ATOM 857 O O . HIS A 1 107 ? -16.578 -2.246 4.164 1 97.75 107 HIS A O 1
ATOM 863 N N . PHE A 1 108 ? -15.984 -0.055 4.059 1 97.88 108 PHE A N 1
ATOM 864 C CA . PHE A 1 108 ? -14.812 -0.225 4.906 1 97.88 108 PHE A CA 1
ATOM 865 C C . PHE A 1 108 ? -15.203 -0.799 6.266 1 97.88 108 PHE A C 1
ATOM 867 O O . PHE A 1 108 ? -14.523 -1.683 6.789 1 97.88 108 PHE A O 1
ATOM 874 N N . LEU A 1 109 ? -16.266 -0.377 6.82 1 95.75 109 LEU A N 1
ATOM 875 C CA . LEU A 1 109 ? -16.672 -0.772 8.164 1 95.75 109 LEU A CA 1
ATOM 876 C C . LEU A 1 109 ? -17.391 -2.119 8.148 1 95.75 109 LEU A C 1
ATOM 878 O O . LEU A 1 109 ? -17.281 -2.896 9.094 1 95.75 109 LEU A O 1
ATOM 882 N N . GLY A 1 110 ? -18.016 -2.412 7.066 1 96.19 110 GLY A N 1
ATOM 883 C CA . GLY A 1 110 ? -18.938 -3.539 7.129 1 96.19 110 GLY A CA 1
ATOM 884 C C . GLY A 1 110 ? -18.547 -4.68 6.211 1 96.19 110 GLY A C 1
ATOM 885 O O . GLY A 1 110 ? -18.844 -5.844 6.488 1 96.19 110 GLY A O 1
ATOM 886 N N . PHE A 1 111 ? -17.922 -4.43 5.148 1 95.88 111 PHE A N 1
ATOM 887 C CA . PHE A 1 111 ? -17.828 -5.445 4.105 1 95.88 111 PHE A CA 1
ATOM 888 C C . PHE A 1 111 ? -16.375 -5.648 3.67 1 95.88 111 PHE A C 1
ATOM 890 O O . PHE A 1 111 ? -16.078 -6.598 2.947 1 95.88 111 PHE A O 1
ATOM 897 N N . ALA A 1 112 ? -15.453 -4.781 4.098 1 96.19 112 ALA A N 1
ATOM 898 C CA . ALA A 1 112 ? -14.07 -4.844 3.648 1 96.19 112 ALA A CA 1
ATOM 899 C C . ALA A 1 112 ? -13.414 -6.16 4.062 1 96.19 112 ALA A C 1
ATOM 901 O O . ALA A 1 112 ? -13.797 -6.758 5.074 1 96.19 112 ALA A O 1
ATOM 902 N N . ASP A 1 113 ? -12.508 -6.602 3.207 1 97.06 113 ASP A N 1
ATOM 903 C CA . ASP A 1 113 ? -11.703 -7.758 3.582 1 97.06 113 ASP A CA 1
ATOM 904 C C . ASP A 1 113 ? -11.023 -7.535 4.934 1 97.06 113 ASP A C 1
ATOM 906 O O . ASP A 1 113 ? -10.391 -6.504 5.152 1 97.06 113 ASP A O 1
ATOM 910 N N . THR A 1 114 ? -11.117 -8.516 5.832 1 95.88 114 THR A N 1
ATOM 911 C CA . THR A 1 114 ? -10.664 -8.367 7.211 1 95.88 114 THR A CA 1
ATOM 912 C C . THR A 1 114 ? -9.148 -8.148 7.266 1 95.88 114 THR A C 1
ATOM 914 O O . THR A 1 114 ? -8.672 -7.277 7.996 1 95.88 114 THR A O 1
ATOM 917 N N . ARG A 1 115 ? -8.461 -8.922 6.531 1 94.62 115 ARG A N 1
ATOM 918 C CA . ARG A 1 115 ? -7.008 -8.812 6.543 1 94.62 115 ARG A CA 1
ATOM 919 C C . ARG A 1 115 ? -6.562 -7.438 6.051 1 94.62 115 ARG A C 1
ATOM 921 O O . ARG A 1 115 ? -5.695 -6.805 6.66 1 94.62 115 ARG A O 1
ATOM 928 N N . LEU A 1 116 ? -7.125 -6.98 4.98 1 96.5 116 LEU A N 1
ATOM 929 C CA . LEU A 1 116 ? -6.781 -5.676 4.422 1 96.5 116 LEU A CA 1
ATOM 930 C C . LEU A 1 116 ? -7.129 -4.559 5.402 1 96.5 116 LEU A C 1
ATOM 932 O O . LEU A 1 116 ? -6.355 -3.615 5.574 1 96.5 116 LEU A O 1
ATOM 936 N N . ARG A 1 117 ? -8.266 -4.645 6.012 1 96.38 117 ARG A N 1
ATOM 937 C CA . ARG A 1 117 ? -8.695 -3.633 6.973 1 96.38 117 ARG A CA 1
ATOM 938 C C . ARG A 1 117 ? -7.746 -3.572 8.164 1 96.38 117 ARG A C 1
ATOM 940 O O . ARG A 1 117 ? -7.348 -2.486 8.594 1 96.38 117 ARG A O 1
ATOM 947 N N . GLU A 1 118 ? -7.371 -4.719 8.68 1 95.44 118 GLU A N 1
ATOM 948 C CA . GLU A 1 118 ? -6.465 -4.773 9.82 1 95.44 118 GLU A CA 1
ATOM 949 C C . GLU A 1 118 ? -5.09 -4.215 9.461 1 95.44 118 GLU A C 1
ATOM 951 O O . GLU A 1 118 ? -4.508 -3.445 10.234 1 95.44 118 GLU A O 1
ATOM 956 N N . GLU A 1 119 ? -4.625 -4.578 8.312 1 93.69 119 GLU A N 1
ATOM 957 C CA . GLU A 1 119 ? -3.336 -4.062 7.867 1 93.69 119 GLU A CA 1
ATOM 958 C C . GLU A 1 119 ? -3.371 -2.543 7.719 1 93.69 119 GLU A C 1
ATOM 960 O O . GLU A 1 119 ? -2.393 -1.861 8.031 1 93.69 119 GLU A O 1
ATOM 965 N N . THR A 1 120 ? -4.473 -2.08 7.207 1 94.94 120 THR A N 1
ATOM 966 C CA . THR A 1 120 ? -4.637 -0.642 7.031 1 94.94 120 THR A CA 1
ATOM 967 C C . THR A 1 120 ? -4.633 0.069 8.383 1 94.94 120 THR A C 1
ATOM 969 O O . THR A 1 1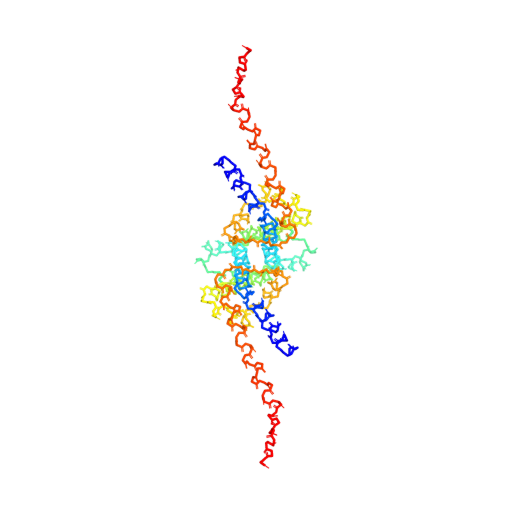20 ? -3.9 1.043 8.578 1 94.94 120 THR A O 1
ATOM 972 N N . LEU A 1 121 ? -5.379 -0.448 9.32 1 93 121 LEU A N 1
ATOM 973 C CA . LEU A 1 121 ? -5.512 0.203 10.625 1 93 121 LEU A CA 1
ATOM 974 C C . LEU A 1 121 ? -4.223 0.086 11.422 1 93 121 LEU A C 1
ATOM 976 O O . LEU A 1 121 ? -3.863 1 12.172 1 93 121 LEU A O 1
ATOM 980 N N . ASP A 1 122 ? -3.518 -0.959 11.203 1 92.56 122 ASP A N 1
ATOM 981 C CA . ASP A 1 122 ? -2.262 -1.188 11.914 1 92.56 122 ASP A CA 1
ATOM 982 C C . ASP A 1 122 ? -1.161 -0.265 11.391 1 92.56 122 ASP A C 1
ATOM 984 O O . ASP A 1 122 ? -0.267 0.128 12.148 1 92.56 122 ASP A O 1
ATOM 988 N N . SER A 1 123 ? -1.267 0.062 10.164 1 90.38 123 SER A N 1
ATOM 989 C CA . SER A 1 123 ? -0.191 0.834 9.555 1 90.38 123 SER A CA 1
ATOM 990 C C . SER A 1 123 ? -0.577 2.303 9.406 1 90.38 123 SER A C 1
ATOM 992 O O . SER A 1 123 ? 0.238 3.125 8.984 1 90.38 123 SER A O 1
ATOM 994 N N . TYR A 1 124 ? -1.802 2.562 9.75 1 90.44 124 TYR A N 1
ATOM 995 C CA . TYR A 1 124 ? -2.27 3.934 9.586 1 90.44 124 TYR A CA 1
ATOM 996 C C . TYR A 1 124 ? -1.613 4.863 10.602 1 90.44 124 TYR A C 1
ATOM 998 O O . TYR A 1 124 ? -1.55 4.547 11.789 1 90.44 124 TYR A O 1
ATOM 1006 N N . ARG A 1 125 ? -1.122 5.898 10.055 1 81.88 125 ARG A N 1
ATOM 1007 C CA . ARG A 1 125 ? -0.562 6.941 10.914 1 81.88 125 ARG A CA 1
ATOM 1008 C C . ARG A 1 125 ? -1.536 8.102 11.07 1 81.88 125 ARG A C 1
ATOM 1010 O O . ARG A 1 125 ? -1.927 8.734 10.086 1 81.88 125 ARG A O 1
ATOM 1017 N N . TYR A 1 126 ? -1.808 8.305 12.328 1 77.75 126 TYR A N 1
ATOM 1018 C CA . TYR A 1 126 ? -2.75 9.375 12.633 1 77.75 126 TYR A CA 1
ATOM 1019 C C . TYR A 1 126 ? -2.219 10.719 12.156 1 77.75 126 TYR A C 1
ATOM 1021 O O . TYR A 1 126 ? -1.081 11.086 12.453 1 77.75 126 TYR A O 1
ATOM 1029 N N . GLN A 1 127 ? -2.975 11.273 11.219 1 73.19 127 GLN A N 1
ATOM 1030 C CA . GLN A 1 127 ? -2.607 12.578 10.68 1 73.19 127 GLN A CA 1
ATOM 1031 C C . GLN A 1 127 ? -3.811 13.516 10.633 1 73.19 127 GLN A C 1
ATOM 1033 O O . GLN A 1 127 ? -4.953 13.062 10.523 1 73.19 127 GLN A O 1
ATOM 1038 N N . VAL A 1 128 ? -3.475 14.758 11.047 1 72.06 128 VAL A N 1
ATOM 1039 C CA . VAL A 1 128 ? -4.52 15.766 10.914 1 72.06 128 VAL A CA 1
ATOM 1040 C C . VAL A 1 128 ? -4.48 16.375 9.508 1 72.06 128 VAL A C 1
ATOM 1042 O O . VAL A 1 128 ? -3.586 17.156 9.188 1 72.06 128 VAL A O 1
ATOM 1045 N N . LEU A 1 129 ? -5.336 15.82 8.688 1 69.94 129 LEU A N 1
ATOM 1046 C CA . LEU A 1 129 ? -5.457 16.375 7.348 1 69.94 129 LEU A CA 1
ATOM 1047 C C . LEU A 1 129 ? -6.27 17.672 7.367 1 69.94 129 LEU A C 1
ATOM 1049 O O . LEU A 1 129 ? -7.332 17.734 7.992 1 69.94 129 LEU A O 1
ATOM 1053 N N . LEU A 1 130 ? -5.645 18.672 6.867 1 76.19 130 LEU A N 1
ATOM 1054 C CA . LEU A 1 130 ? -6.332 19.953 6.824 1 76.19 130 LEU A CA 1
ATOM 1055 C C . LEU A 1 130 ? -6.93 20.219 5.441 1 76.19 130 LEU A C 1
ATOM 1057 O O . LEU A 1 130 ? -6.578 21.188 4.777 1 76.19 130 LEU A O 1
ATOM 1061 N N . THR A 1 131 ? -7.77 19.312 4.996 1 81.56 131 THR A N 1
ATOM 1062 C CA . THR A 1 131 ? -8.516 19.484 3.752 1 81.56 131 THR A CA 1
ATOM 1063 C C . THR A 1 131 ? -9.977 19.812 4.035 1 81.56 131 THR A C 1
ATOM 1065 O O . THR A 1 131 ? -10.5 19.469 5.094 1 81.56 131 THR A O 1
ATOM 1068 N N . PRO A 1 132 ? -10.57 20.5 3.107 1 85.25 132 PRO A N 1
ATOM 1069 C CA . PRO A 1 132 ? -11.992 20.812 3.307 1 85.25 132 PRO A CA 1
ATOM 1070 C C . PRO A 1 132 ? -12.828 19.547 3.551 1 85.25 132 PRO A C 1
ATOM 1072 O O . PRO A 1 132 ? -13.75 19.578 4.371 1 85.25 132 PRO A O 1
ATOM 1075 N N . THR A 1 133 ? -12.484 18.531 2.893 1 87.5 133 THR A N 1
ATOM 1076 C CA . THR A 1 133 ? -13.227 17.281 3.062 1 87.5 133 THR A CA 1
ATOM 1077 C C . THR A 1 133 ? -13.031 16.719 4.469 1 87.5 133 THR A C 1
ATOM 1079 O O . THR A 1 133 ? -13.992 16.328 5.129 1 87.5 133 THR A O 1
ATOM 1082 N N . ALA A 1 134 ? -11.844 16.75 4.926 1 86.19 134 ALA A N 1
ATOM 1083 C CA . ALA A 1 134 ? -11.539 16.25 6.266 1 86.19 134 ALA A CA 1
ATOM 1084 C C . ALA A 1 134 ? -12.234 17.094 7.332 1 86.19 134 ALA A C 1
ATOM 1086 O O . ALA A 1 134 ? -12.797 16.547 8.289 1 86.19 134 ALA A O 1
ATOM 1087 N N . ILE A 1 135 ? -12.227 18.344 7.105 1 86.25 135 ILE A N 1
ATOM 1088 C CA . ILE A 1 135 ? -12.875 19.25 8.047 1 86.25 135 ILE A CA 1
ATOM 1089 C C . ILE A 1 135 ? -14.375 19 8.062 1 86.25 135 ILE A C 1
ATOM 1091 O O . ILE A 1 135 ? -14.992 18.953 9.133 1 86.25 135 ILE A O 1
ATOM 1095 N N . GLY A 1 136 ? -14.945 18.797 6.918 1 89.81 136 GLY A N 1
ATOM 1096 C CA . GLY A 1 136 ? -16.359 18.484 6.836 1 89.81 136 GLY A CA 1
ATOM 1097 C C . GLY A 1 136 ? -16.734 17.219 7.598 1 89.81 136 GLY A C 1
ATOM 1098 O O . GLY A 1 136 ? -17.719 17.219 8.336 1 89.81 136 GLY A O 1
ATOM 1099 N N . TRP A 1 137 ? -16.016 16.281 7.5 1 89.56 137 TRP A N 1
ATOM 1100 C CA . TRP A 1 137 ? -16.25 15.023 8.203 1 89.56 137 TRP A CA 1
ATOM 1101 C C . TRP A 1 137 ? -16.078 15.203 9.711 1 89.56 137 TRP A C 1
ATOM 1103 O O . TRP A 1 137 ? -16.844 14.641 10.5 1 89.56 137 TRP A O 1
ATOM 1113 N N . GLY A 1 138 ? -15.023 15.93 10.062 1 88.62 138 GLY A N 1
ATOM 1114 C CA . GLY A 1 138 ? -14.852 16.219 11.477 1 88.62 138 GLY A CA 1
ATOM 1115 C C . GLY A 1 138 ? -16.062 16.875 12.102 1 88.62 138 GLY A C 1
ATOM 1116 O O . GLY A 1 138 ? -16.547 16.438 13.141 1 88.62 138 GLY A O 1
ATOM 1117 N N . LEU A 1 139 ? -16.562 17.859 11.422 1 90.94 139 LEU A N 1
ATOM 1118 C CA . LEU A 1 139 ? -17.703 18.594 11.945 1 90.94 139 LEU A CA 1
ATOM 1119 C C . LEU A 1 139 ? -18.953 17.734 11.938 1 90.94 139 LEU A C 1
ATOM 1121 O O . LEU A 1 139 ? -19.734 17.734 12.898 1 90.94 139 LEU A O 1
ATOM 1125 N N . ALA A 1 140 ? -19.156 16.969 10.914 1 92.19 140 ALA A N 1
ATOM 1126 C CA . ALA A 1 140 ? -20.344 16.125 10.805 1 92.19 140 ALA A CA 1
ATOM 1127 C C . ALA A 1 140 ? -20.375 15.07 11.898 1 92.19 140 ALA A C 1
ATOM 1129 O O . ALA A 1 140 ? -21.375 14.898 12.586 1 92.19 140 ALA A O 1
ATOM 1130 N N . VAL A 1 141 ? -19.297 14.453 12.117 1 90.88 141 VAL A N 1
ATOM 1131 C CA . VAL A 1 141 ? -19.203 13.398 13.125 1 90.88 141 VAL A CA 1
ATOM 1132 C C . VAL A 1 141 ? -19.375 13.992 14.516 1 90.88 141 VAL A C 1
ATOM 1134 O O . VAL A 1 141 ? -20.078 13.438 15.359 1 90.88 141 VAL A O 1
ATOM 1137 N N . ALA A 1 142 ? -18.719 15.141 14.68 1 90.19 142 ALA A N 1
ATOM 1138 C CA . ALA A 1 142 ? -18.828 15.789 15.984 1 90.19 142 ALA A CA 1
ATOM 1139 C C . ALA A 1 142 ? -20.266 16.172 16.297 1 90.19 142 ALA A C 1
ATOM 1141 O O . ALA A 1 142 ? -20.75 15.938 17.406 1 90.19 142 ALA A O 1
ATOM 1142 N N . LEU A 1 143 ? -20.922 16.734 15.328 1 92.12 143 LEU A N 1
ATOM 1143 C CA . LEU A 1 143 ? -22.297 17.172 15.523 1 92.12 143 LEU A CA 1
ATOM 1144 C C . LEU A 1 143 ? -23.203 15.969 15.773 1 92.12 143 LEU A C 1
ATOM 1146 O O . LEU A 1 143 ? -24.031 15.984 16.703 1 92.12 143 LEU A O 1
ATOM 1150 N N . ILE A 1 144 ? -23.078 14.938 15.031 1 92.44 144 ILE A N 1
ATOM 1151 C CA . ILE A 1 144 ? -23.922 13.75 15.148 1 92.44 144 ILE A CA 1
ATOM 1152 C C . ILE A 1 144 ? -23.688 13.07 16.5 1 92.44 144 ILE A C 1
ATOM 1154 O O . ILE A 1 144 ? -24.625 12.766 17.219 1 92.44 144 ILE A O 1
ATOM 1158 N N . LEU A 1 145 ? -22.453 12.93 16.859 1 90.19 145 LEU A N 1
ATOM 1159 C CA . LEU A 1 145 ? -22.141 12.242 18.094 1 90.19 145 LEU A CA 1
ATOM 1160 C C . LEU A 1 145 ? -22.531 13.094 19.312 1 90.19 145 LEU A C 1
ATOM 1162 O O . LEU A 1 145 ? -22.938 12.562 20.344 1 90.19 145 LEU A O 1
ATOM 1166 N N . SER A 1 146 ? -22.438 14.375 19.109 1 85.06 146 SER A N 1
ATOM 1167 C CA . SER A 1 146 ? -22.844 15.266 20.188 1 85.06 146 SER A CA 1
ATOM 1168 C C . SER A 1 146 ? -24.359 15.195 20.422 1 85.06 146 SER A C 1
ATOM 1170 O O . SER A 1 146 ? -24.812 15.148 21.562 1 85.06 146 SER A O 1
ATOM 1172 N N . VAL A 1 147 ? -25.094 15.125 19.438 1 86.25 147 VAL A N 1
ATOM 1173 C CA . VAL A 1 147 ? -26.547 15.031 19.531 1 86.25 147 VAL A CA 1
ATOM 1174 C C . VAL A 1 147 ? -26.953 13.688 20.109 1 86.25 147 VAL A C 1
ATOM 1176 O O . VAL A 1 147 ? -27.812 13.617 21 1 86.25 147 VAL A O 1
ATOM 1179 N N . LEU A 1 148 ? -26.266 12.68 19.656 1 89.75 148 LEU A N 1
ATOM 1180 C CA . LEU A 1 148 ? -26.547 11.336 20.141 1 89.75 148 LEU A CA 1
ATOM 1181 C C . LEU A 1 148 ? -26.234 11.219 21.641 1 89.75 148 LEU A C 1
ATOM 1183 O O . LEU A 1 148 ? -27 10.594 22.375 1 89.75 148 LEU A O 1
ATOM 1187 N N . ALA A 1 149 ? -25.172 11.773 22.031 1 85.56 149 ALA A N 1
ATOM 1188 C CA . ALA A 1 149 ? -24.797 11.758 23.453 1 85.56 149 ALA A CA 1
ATOM 1189 C C . ALA A 1 149 ? -25.828 12.492 24.297 1 85.56 149 ALA A C 1
ATOM 1191 O O . ALA A 1 149 ? -26.188 12.031 25.391 1 85.56 149 ALA A O 1
ATOM 1192 N N . GLU A 1 150 ? -26.312 13.609 23.797 1 82.81 150 GLU A N 1
ATOM 1193 C CA . GLU A 1 150 ? -27.328 14.383 24.5 1 82.81 150 GLU A CA 1
ATOM 1194 C C . GLU A 1 150 ? -28.625 13.602 24.625 1 82.81 150 GLU A C 1
ATOM 1196 O O . GLU A 1 150 ? -29.266 13.625 25.672 1 82.81 150 GLU A O 1
ATOM 1201 N N . LEU A 1 151 ? -28.922 12.859 23.594 1 88.19 151 LEU A N 1
ATOM 1202 C CA . LEU A 1 151 ? -30.141 12.07 23.594 1 88.19 151 LEU A CA 1
ATOM 1203 C C . LEU A 1 151 ? -30.031 10.906 24.578 1 88.19 151 LEU A C 1
ATOM 1205 O O . LEU A 1 151 ? -31 10.594 25.281 1 88.19 151 LEU A O 1
ATOM 1209 N N . LEU A 1 152 ? -28.906 10.312 24.609 1 88.94 152 LEU A N 1
ATOM 1210 C CA . LEU A 1 152 ? -28.672 9.195 25.516 1 88.94 152 LEU A CA 1
ATOM 1211 C C . LEU A 1 152 ? -28.734 9.648 26.969 1 88.94 152 LEU A C 1
ATOM 1213 O O . LEU A 1 152 ? -29.312 8.961 27.812 1 88.94 152 LEU A O 1
ATOM 1217 N N . VAL A 1 153 ? -28.156 10.766 27.312 1 82.81 153 VAL A N 1
ATOM 1218 C CA . VAL A 1 153 ? -28.172 11.305 28.672 1 82.81 153 VAL A CA 1
ATOM 1219 C C . VAL A 1 153 ? -29.609 11.648 29.078 1 82.81 153 VAL A C 1
ATOM 1221 O O . VAL A 1 153 ? -30.016 11.383 30.203 1 82.81 153 VAL A O 1
ATOM 1224 N N . LYS A 1 154 ? -30.359 12.164 28.141 1 84.75 154 LYS A N 1
ATOM 1225 C CA . LYS A 1 154 ? -31.75 12.523 28.422 1 84.75 154 LYS A CA 1
ATOM 1226 C C . LYS A 1 154 ? -32.594 11.281 28.656 1 84.75 154 LYS A C 1
ATOM 1228 O O . LYS A 1 154 ? -33.562 11.32 29.438 1 84.75 154 LYS A O 1
ATOM 1233 N N . LEU A 1 155 ? -32.219 10.195 28.016 1 87.5 155 LEU A N 1
ATOM 1234 C CA . LEU A 1 155 ? -32.969 8.953 28.156 1 87.5 155 LEU A CA 1
ATOM 1235 C C . LEU A 1 155 ? -32.688 8.273 29.484 1 87.5 155 LEU A C 1
ATOM 1237 O O . LEU A 1 155 ? -33.562 7.688 30.109 1 87.5 155 LEU A O 1
ATOM 1241 N N . VAL A 1 156 ? -31.516 8.328 29.906 1 86.81 156 VAL A N 1
ATOM 1242 C CA . VAL A 1 156 ? -31.094 7.617 31.109 1 86.81 156 VAL A CA 1
ATOM 1243 C C . VAL A 1 156 ? -31.344 8.484 32.344 1 86.81 156 VAL A C 1
ATOM 1245 O O . VAL A 1 156 ? -31.656 7.973 33.406 1 86.81 156 VAL A O 1
ATOM 1248 N N . MET A 1 157 ? -31.031 9.766 32.219 1 72.56 157 MET A N 1
ATOM 1249 C CA . MET A 1 157 ? -31.25 10.633 33.375 1 72.56 157 MET A CA 1
ATOM 1250 C C . MET A 1 157 ? -32.531 11.453 33.219 1 72.56 157 MET A C 1
ATOM 1252 O O . MET A 1 157 ? -32.5 12.547 32.625 1 72.56 157 MET A O 1
ATOM 1256 N N . PRO A 1 158 ? -33.625 10.75 33.344 1 63.81 158 PRO A N 1
ATOM 1257 C CA . PRO A 1 158 ? -34.875 11.492 33.156 1 63.81 158 PRO A CA 1
ATOM 1258 C C . PRO A 1 158 ? -34.875 12.805 33.938 1 63.81 158 PRO A C 1
ATOM 1260 O O . PRO A 1 158 ? -34.25 12.914 35 1 63.81 158 PRO A O 1
ATOM 1263 N N . LYS A 1 159 ? -35.125 13.945 33.25 1 60.38 159 LYS A N 1
ATOM 1264 C CA . LYS A 1 159 ? -35.25 15.273 33.812 1 60.38 159 LYS A CA 1
ATOM 1265 C C . LYS A 1 159 ? -35.75 15.188 35.281 1 60.38 159 LYS A C 1
ATOM 1267 O O . LYS A 1 159 ? -36.781 14.57 35.562 1 60.38 159 LYS A O 1
ATOM 1272 N N . ARG A 1 160 ? -34.844 15.234 36.125 1 53.97 160 ARG A N 1
ATOM 1273 C CA . ARG A 1 160 ? -35.406 15.523 37.438 1 53.97 160 ARG A CA 1
ATOM 1274 C C . ARG A 1 160 ? -36.469 16.609 37.312 1 53.97 160 ARG A C 1
ATOM 1276 O O . ARG A 1 160 ? -36.25 17.672 36.75 1 53.97 160 ARG A O 1
ATOM 1283 N N . ARG A 1 161 ? -37.688 16.266 37.125 1 53.22 161 ARG A N 1
ATOM 1284 C CA . ARG A 1 161 ? -38.812 17.188 37.312 1 53.22 161 ARG A CA 1
ATOM 1285 C C . ARG A 1 161 ? -38.5 18.219 38.375 1 53.22 161 ARG A C 1
ATOM 1287 O O . ARG A 1 161 ? -38.312 17.891 39.531 1 53.22 161 ARG A O 1
ATOM 1294 N N . SER A 1 162 ? -37.594 19.109 38.156 1 49.91 162 SER A N 1
ATOM 1295 C CA . SER A 1 162 ? -37.594 20.203 39.125 1 49.91 162 SER A CA 1
ATOM 1296 C C . SER A 1 162 ? -39.031 20.578 39.5 1 49.91 162 SER A C 1
ATOM 1298 O O . SER A 1 162 ? -39.875 20.891 38.656 1 49.91 162 SER A O 1
ATOM 1300 N N . ARG A 1 163 ? -39.625 19.906 40.469 1 47.88 163 ARG A N 1
ATOM 1301 C CA . ARG A 1 163 ? -40.844 20.375 41.125 1 47.88 163 ARG A CA 1
ATOM 1302 C C . ARG A 1 163 ? -40.781 21.891 41.344 1 47.88 163 ARG A C 1
ATOM 1304 O O . ARG A 1 163 ? -39.969 22.391 42.094 1 47.88 163 ARG A O 1
ATOM 1311 N N . ARG A 1 164 ? -40.781 22.688 40.344 1 45.28 164 ARG A N 1
ATOM 1312 C CA . ARG A 1 164 ? -41.156 24.062 40.656 1 45.28 164 ARG A CA 1
ATOM 1313 C C . ARG A 1 164 ? -42.344 24.094 41.625 1 45.28 164 ARG A C 1
ATOM 1315 O O . ARG A 1 164 ? -43.406 23.547 41.312 1 45.28 164 ARG A O 1
ATOM 1322 N N . PHE A 1 165 ? -42.062 23.953 42.938 1 43.5 165 PHE A N 1
ATOM 1323 C CA . PHE A 1 165 ? -43.031 24.422 43.875 1 43.5 165 PHE A CA 1
ATOM 1324 C C . PHE A 1 165 ? -43.656 25.734 43.438 1 43.5 165 PHE A C 1
ATOM 1326 O O . PHE A 1 165 ? -42.969 26.688 43.094 1 43.5 165 PHE A O 1
ATOM 1333 N N . ALA A 1 166 ? -44.906 25.75 43.031 1 38.69 166 ALA A N 1
ATOM 1334 C CA . ALA A 1 166 ? -45.75 26.938 43.156 1 38.69 166 ALA A CA 1
ATOM 1335 C C . ALA A 1 166 ? -45.781 27.438 44.594 1 38.69 166 ALA A C 1
ATOM 1337 O O . ALA A 1 166 ? -45.875 26.641 45.531 1 38.69 166 ALA A O 1
ATOM 1338 N N . MET B 1 1 ? 14.344 44.969 -0.387 1 74.25 1 MET B N 1
ATOM 1339 C CA . MET B 1 1 ? 13.141 44.344 0.172 1 74.25 1 MET B CA 1
ATOM 1340 C C . MET B 1 1 ? 12.695 43.156 -0.664 1 74.25 1 MET B C 1
ATOM 1342 O O . MET B 1 1 ? 12.469 42.062 -0.13 1 74.25 1 MET B O 1
ATOM 1346 N N . PHE B 1 2 ? 12.539 43.281 -1.879 1 77.19 2 PHE B N 1
ATOM 1347 C CA . PHE B 1 2 ? 12.117 42.219 -2.783 1 77.19 2 PHE B CA 1
ATOM 1348 C C . PHE B 1 2 ? 13.102 41.031 -2.734 1 77.19 2 PHE B C 1
ATOM 1350 O O . PHE B 1 2 ? 12.688 39.875 -2.715 1 77.19 2 PHE B O 1
ATOM 1357 N N . LYS B 1 3 ? 14.305 41.375 -2.658 1 81.12 3 LYS B N 1
ATOM 1358 C CA . LYS B 1 3 ? 15.32 40.312 -2.602 1 81.12 3 LYS B CA 1
ATOM 1359 C C . LYS B 1 3 ? 15.188 39.5 -1.316 1 81.12 3 LYS B C 1
ATOM 1361 O O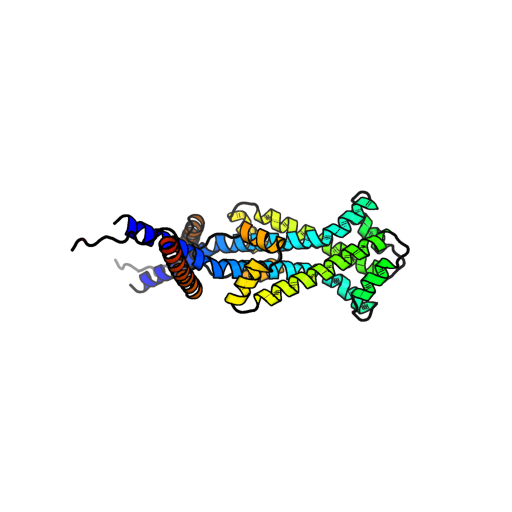 . LYS B 1 3 ? 15.328 38.281 -1.334 1 81.12 3 LYS B O 1
ATOM 1366 N N . ASP B 1 4 ? 14.875 40.156 -0.229 1 84.81 4 ASP B N 1
ATOM 1367 C CA . ASP B 1 4 ? 14.703 39.469 1.046 1 84.81 4 ASP B CA 1
ATOM 1368 C C . ASP B 1 4 ? 13.469 38.562 1.019 1 84.81 4 ASP B C 1
ATOM 1370 O O . ASP B 1 4 ? 13.492 37.469 1.555 1 84.81 4 ASP B O 1
ATOM 1374 N N . TYR B 1 5 ? 12.469 39.156 0.462 1 86.81 5 TYR B N 1
ATOM 1375 C CA . TYR B 1 5 ? 11.25 38.375 0.365 1 86.81 5 TYR B CA 1
ATOM 1376 C C . TYR B 1 5 ? 11.461 37.156 -0.539 1 86.81 5 TYR B C 1
ATOM 1378 O O . TYR B 1 5 ? 10.898 36.094 -0.293 1 86.81 5 TYR B O 1
ATOM 1386 N N . ALA B 1 6 ? 12.172 37.25 -1.53 1 83.5 6 ALA B N 1
ATOM 1387 C CA . ALA B 1 6 ? 12.477 36.156 -2.436 1 83.5 6 ALA B CA 1
ATOM 1388 C C . ALA B 1 6 ? 13.242 35.062 -1.716 1 83.5 6 ALA B C 1
ATOM 1390 O O . ALA B 1 6 ? 12.953 33.875 -1.899 1 83.5 6 ALA B O 1
ATOM 1391 N N . ARG B 1 7 ? 14.164 35.531 -0.897 1 86 7 ARG B N 1
ATOM 1392 C CA . ARG B 1 7 ? 14.938 34.562 -0.121 1 86 7 ARG B CA 1
ATOM 1393 C C . ARG B 1 7 ? 14.047 33.812 0.854 1 86 7 ARG B C 1
ATOM 1395 O O . ARG B 1 7 ? 14.188 32.594 1.011 1 86 7 ARG B O 1
ATOM 1402 N N . LEU B 1 8 ? 13.133 34.5 1.418 1 87.12 8 LEU B N 1
ATOM 1403 C CA . LEU B 1 8 ? 12.219 33.875 2.375 1 87.12 8 LEU B CA 1
ATOM 1404 C C . LEU B 1 8 ? 11.289 32.875 1.68 1 87.12 8 LEU B C 1
ATOM 1406 O O . LEU B 1 8 ? 10.992 31.828 2.223 1 87.12 8 LEU B O 1
ATOM 1410 N N . THR B 1 9 ? 10.852 33.344 0.512 1 87.94 9 THR B N 1
ATOM 1411 C CA . THR B 1 9 ? 9.961 32.469 -0.255 1 87.94 9 THR B CA 1
ATOM 1412 C C . THR B 1 9 ? 10.672 31.188 -0.678 1 87.94 9 THR B C 1
ATOM 1414 O O . THR B 1 9 ? 10.117 30.094 -0.555 1 87.94 9 THR B O 1
ATOM 1417 N N . VAL B 1 10 ? 11.859 31.359 -1.154 1 86.5 10 VAL B N 1
ATOM 1418 C CA . VAL B 1 10 ? 12.633 30.203 -1.575 1 86.5 10 VAL B CA 1
ATOM 1419 C C . VAL B 1 10 ? 12.875 29.266 -0.383 1 86.5 10 VAL B C 1
ATOM 1421 O O . VAL B 1 10 ? 12.727 28.047 -0.497 1 86.5 10 VAL B O 1
ATOM 1424 N N . PHE B 1 11 ? 13.172 29.859 0.751 1 90.44 11 PHE B N 1
ATOM 1425 C CA . PHE B 1 11 ? 13.406 29.094 1.97 1 90.44 11 PHE B CA 1
ATOM 1426 C C . PHE B 1 11 ? 12.156 28.328 2.369 1 90.44 11 PHE B C 1
ATOM 1428 O O . PHE B 1 11 ? 12.234 27.141 2.707 1 90.44 11 PHE B O 1
ATOM 1435 N N . PHE B 1 12 ? 11.062 29.016 2.316 1 88.06 12 PHE B N 1
ATOM 1436 C CA . PHE B 1 12 ? 9.797 28.391 2.691 1 88.06 12 PHE B CA 1
ATOM 1437 C C . PHE B 1 12 ? 9.469 27.234 1.769 1 88.06 12 PHE B C 1
ATOM 1439 O O . PHE B 1 12 ? 9.031 26.172 2.227 1 88.06 12 PHE B O 1
ATOM 1446 N N . CYS B 1 13 ? 9.719 27.406 0.463 1 88.31 13 CYS B N 1
ATOM 1447 C CA . CYS B 1 13 ? 9.484 26.344 -0.496 1 88.31 13 CYS B CA 1
ATOM 1448 C C . CYS B 1 13 ? 10.383 25.141 -0.205 1 88.31 13 CYS B C 1
ATOM 1450 O O . CYS B 1 13 ? 9.938 24 -0.271 1 88.31 13 CYS B O 1
ATOM 1452 N N . CYS B 1 14 ? 11.602 25.422 0.183 1 89.12 14 CYS B N 1
ATOM 1453 C CA . CYS B 1 14 ? 12.539 24.359 0.498 1 89.12 14 CYS B CA 1
ATOM 1454 C C . CYS B 1 14 ? 12.117 23.625 1.764 1 89.12 14 CYS B C 1
ATOM 1456 O O . CYS B 1 14 ? 12.25 22.391 1.845 1 89.12 14 CYS B O 1
ATOM 1458 N N . VAL B 1 15 ? 11.578 24.344 2.725 1 90 15 VAL B N 1
ATOM 1459 C CA . VAL B 1 15 ? 11.086 23.734 3.953 1 90 15 VAL B CA 1
ATOM 1460 C C . VAL B 1 15 ? 9.922 22.797 3.631 1 90 15 VAL B C 1
ATOM 1462 O O . VAL B 1 15 ? 9.867 21.672 4.129 1 90 15 VAL B O 1
ATOM 1465 N N . LEU B 1 16 ? 9.078 23.281 2.705 1 87.44 16 LEU B N 1
ATOM 1466 C CA . LEU B 1 16 ? 7.906 22.484 2.35 1 87.44 16 LEU B CA 1
ATOM 1467 C C . LEU B 1 16 ? 8.312 21.203 1.635 1 87.44 16 LEU B C 1
ATOM 1469 O O . LEU B 1 16 ? 7.695 20.156 1.829 1 87.44 16 LEU B O 1
ATOM 1473 N N . ILE B 1 17 ? 9.32 21.312 0.919 1 88.06 17 ILE B N 1
ATOM 1474 C CA . ILE B 1 17 ? 9.836 20.141 0.229 1 88.06 17 ILE B CA 1
ATOM 1475 C C . ILE B 1 17 ? 10.461 19.172 1.24 1 88.06 17 ILE B C 1
ATOM 1477 O O . ILE B 1 17 ? 10.188 17.984 1.215 1 88.06 17 ILE B O 1
ATOM 1481 N N . GLY B 1 18 ? 11.227 19.656 2.141 1 90.44 18 GLY B N 1
ATOM 1482 C CA . GLY B 1 18 ? 11.922 18.859 3.131 1 90.44 18 GLY B CA 1
ATOM 1483 C C . GLY B 1 18 ? 10.977 18.141 4.082 1 90.44 18 GLY B C 1
ATOM 1484 O O . GLY B 1 18 ? 11.219 17 4.473 1 90.44 18 GLY B O 1
ATOM 1485 N N . VAL B 1 19 ? 9.883 18.766 4.375 1 88 19 VAL B N 1
ATOM 1486 C CA . VAL B 1 19 ? 8.945 18.219 5.348 1 88 19 VAL B CA 1
ATOM 1487 C C . VAL B 1 19 ? 8.234 17 4.746 1 88 19 VAL B C 1
ATOM 1489 O O . VAL B 1 19 ? 7.691 16.172 5.477 1 88 19 VAL B O 1
ATOM 1492 N N . GLN B 1 20 ? 8.281 16.828 3.375 1 89.94 20 GLN B N 1
ATOM 1493 C CA . GLN B 1 20 ? 7.613 15.719 2.703 1 89.94 20 GLN B CA 1
ATOM 1494 C C . GLN B 1 20 ? 8.438 14.438 2.807 1 89.94 20 GLN B C 1
ATOM 1496 O O . GLN B 1 20 ? 7.922 13.344 2.586 1 89.94 20 GLN B O 1
ATOM 1501 N N . ILE B 1 21 ? 9.656 14.578 3.172 1 91.75 21 ILE B N 1
ATOM 1502 C CA . ILE B 1 21 ? 10.594 13.477 3.014 1 91.75 21 ILE B CA 1
ATOM 1503 C C . ILE B 1 21 ? 10.203 12.328 3.941 1 91.75 21 ILE B C 1
ATOM 1505 O O . ILE B 1 21 ? 10.031 11.188 3.496 1 91.75 21 ILE B O 1
ATOM 1509 N N . PRO B 1 22 ? 10 12.523 5.188 1 90.56 22 PRO B N 1
ATOM 1510 C CA . PRO B 1 22 ? 9.586 11.398 6.031 1 90.56 22 PRO B CA 1
ATOM 1511 C C . PRO B 1 22 ? 8.258 10.789 5.594 1 90.56 22 PRO B C 1
ATOM 1513 O O . PRO B 1 22 ? 8.078 9.57 5.684 1 90.56 22 PRO B O 1
ATOM 1516 N N . GLY B 1 23 ? 7.387 11.641 5.098 1 89.94 23 GLY B N 1
ATOM 1517 C CA . GLY B 1 23 ? 6.098 11.156 4.633 1 89.94 23 GLY B CA 1
ATOM 1518 C C . GLY B 1 23 ? 6.203 10.258 3.414 1 89.94 23 GLY B C 1
ATOM 1519 O O . GLY B 1 23 ? 5.566 9.203 3.357 1 89.94 23 GLY B O 1
ATOM 1520 N N . VAL B 1 24 ? 6.996 10.703 2.516 1 92.81 24 VAL B N 1
ATOM 1521 C CA . VAL B 1 24 ? 7.18 9.93 1.288 1 92.81 24 VAL B CA 1
ATOM 1522 C C . VAL B 1 24 ? 7.852 8.602 1.607 1 92.81 24 VAL B C 1
ATOM 1524 O O . VAL B 1 24 ? 7.461 7.555 1.077 1 92.81 24 VAL B O 1
ATOM 1527 N N . LEU B 1 25 ? 8.828 8.625 2.479 1 93.94 25 LEU B N 1
ATOM 1528 C CA . LEU B 1 25 ? 9.555 7.406 2.83 1 93.94 25 LEU B CA 1
ATOM 1529 C C . LEU B 1 25 ? 8.641 6.422 3.555 1 93.94 25 LEU B C 1
ATOM 1531 O O . LEU B 1 25 ? 8.695 5.215 3.297 1 93.94 25 LEU B O 1
ATOM 1535 N N . LYS B 1 26 ? 7.867 6.938 4.375 1 92.25 26 LYS B N 1
ATOM 1536 C CA . LYS B 1 26 ? 6.938 6.066 5.09 1 92.25 26 LYS B CA 1
ATOM 1537 C C . LYS B 1 26 ? 5.895 5.484 4.141 1 92.25 26 LYS B C 1
ATOM 1539 O O . LYS B 1 26 ? 5.535 4.309 4.246 1 92.25 26 LYS B O 1
ATOM 1544 N N . PHE B 1 27 ? 5.379 6.297 3.312 1 93.06 27 PHE B N 1
ATOM 1545 C CA . PHE B 1 27 ? 4.406 5.828 2.332 1 93.06 27 PHE B CA 1
ATOM 1546 C C . PHE B 1 27 ? 5.008 4.738 1.453 1 93.06 27 PHE B C 1
ATOM 1548 O O . PHE B 1 27 ? 4.348 3.738 1.156 1 93.06 27 PHE B O 1
ATOM 1555 N N . TYR B 1 28 ? 6.227 4.949 1.022 1 96.56 28 TYR B N 1
ATOM 1556 C CA . TYR B 1 28 ? 6.922 3.943 0.227 1 96.56 28 TYR B CA 1
ATOM 1557 C C . TYR B 1 28 ? 7.074 2.641 1.005 1 96.56 28 TYR B C 1
ATOM 1559 O O . TYR B 1 28 ? 6.828 1.559 0.469 1 96.56 28 TYR B O 1
ATOM 1567 N N . GLN B 1 29 ? 7.461 2.74 2.221 1 96 29 GLN B N 1
ATOM 1568 C CA . GLN B 1 29 ? 7.617 1.571 3.08 1 96 29 GLN B CA 1
ATOM 1569 C C . GLN B 1 29 ? 6.312 0.786 3.186 1 96 29 GLN B C 1
ATOM 1571 O O . GLN B 1 29 ? 6.316 -0.444 3.098 1 96 29 GLN B O 1
ATOM 1576 N N . GLN B 1 30 ? 5.238 1.456 3.357 1 94.56 30 GLN B N 1
ATOM 1577 C CA . GLN B 1 30 ? 3.934 0.813 3.49 1 94.56 30 GLN B CA 1
ATOM 1578 C C . GLN B 1 30 ? 3.508 0.156 2.18 1 94.56 30 GLN B C 1
ATOM 1580 O O . GLN B 1 30 ? 2.877 -0.904 2.188 1 94.56 30 GLN B O 1
ATOM 1585 N N . ARG B 1 31 ? 3.811 0.803 1.13 1 96.62 31 ARG B N 1
ATOM 1586 C CA . ARG B 1 31 ? 3.49 0.218 -0.168 1 96.62 31 ARG B CA 1
ATOM 1587 C C . ARG B 1 31 ? 4.285 -1.061 -0.405 1 96.62 31 ARG B C 1
ATOM 1589 O O . ARG B 1 31 ? 3.738 -2.064 -0.865 1 96.62 31 ARG B O 1
ATOM 1596 N N . VAL B 1 32 ? 5.598 -1.002 -0.06 1 97.62 32 VAL B N 1
ATOM 1597 C CA . VAL B 1 32 ? 6.445 -2.182 -0.186 1 97.62 32 VAL B CA 1
ATOM 1598 C C . VAL B 1 32 ? 5.887 -3.316 0.67 1 97.62 32 VAL B C 1
ATOM 1600 O O . VAL B 1 32 ? 5.836 -4.469 0.231 1 97.62 32 VAL B O 1
ATOM 1603 N N . GLU B 1 33 ? 5.445 -2.979 1.817 1 96.69 33 GLU B N 1
ATOM 1604 C CA . GLU B 1 33 ? 4.867 -3.975 2.717 1 96.69 33 GLU B CA 1
ATOM 1605 C C . GLU B 1 33 ? 3.629 -4.621 2.105 1 96.69 33 GLU B C 1
ATOM 1607 O O . GLU B 1 33 ? 3.449 -5.836 2.195 1 96.69 33 GLU B O 1
ATOM 1612 N N . ALA B 1 34 ? 2.762 -3.799 1.52 1 97 34 ALA B N 1
ATOM 1613 C CA . ALA B 1 34 ? 1.543 -4.305 0.896 1 97 34 ALA B CA 1
ATOM 1614 C C . ALA B 1 34 ? 1.869 -5.23 -0.273 1 97 34 ALA B C 1
ATOM 1616 O O . ALA B 1 34 ? 1.296 -6.316 -0.392 1 97 34 ALA B O 1
ATOM 1617 N N . HIS B 1 35 ? 2.822 -4.801 -1.109 1 98.12 35 HIS B N 1
ATOM 1618 C CA . HIS B 1 35 ? 3.232 -5.625 -2.24 1 98.12 35 HIS B CA 1
ATOM 1619 C C . HIS B 1 35 ? 3.842 -6.941 -1.772 1 98.12 35 HIS B C 1
ATOM 1621 O O . HIS B 1 35 ? 3.523 -8.008 -2.311 1 98.12 35 HIS B O 1
ATOM 1627 N N . LEU B 1 36 ? 4.719 -6.824 -0.776 1 98 36 LEU B N 1
ATOM 1628 C CA . LEU B 1 36 ? 5.41 -8.016 -0.287 1 98 36 LEU B CA 1
ATOM 1629 C C . LEU B 1 36 ? 4.422 -9 0.327 1 98 36 LEU B C 1
ATOM 1631 O O . LEU B 1 36 ? 4.504 -10.203 0.071 1 98 36 LEU B O 1
ATOM 1635 N N . SER B 1 37 ? 3.543 -8.461 1.16 1 97.25 37 SER B N 1
ATOM 1636 C CA . SER B 1 37 ? 2.533 -9.312 1.778 1 97.25 37 SER B CA 1
ATOM 1637 C C . SER B 1 37 ? 1.724 -10.07 0.726 1 97.25 37 SER B C 1
ATOM 1639 O O . SER B 1 37 ? 1.493 -11.273 0.855 1 97.25 37 SER B O 1
ATOM 1641 N N . GLU B 1 38 ? 1.344 -9.383 -0.327 1 97.69 38 GLU B N 1
ATOM 1642 C CA . GLU B 1 38 ? 0.545 -9.992 -1.386 1 97.69 38 GLU B CA 1
ATOM 1643 C C . GLU B 1 38 ? 1.368 -11 -2.188 1 97.69 38 GLU B C 1
ATOM 1645 O O . GLU B 1 38 ? 0.877 -12.078 -2.533 1 97.69 38 GLU B O 1
ATOM 1650 N N . ALA B 1 39 ? 2.576 -10.672 -2.508 1 98.19 39 ALA B N 1
ATOM 1651 C CA . ALA B 1 39 ? 3.443 -11.578 -3.254 1 98.19 39 ALA B CA 1
ATOM 1652 C C . ALA B 1 39 ? 3.707 -12.859 -2.463 1 98.19 39 ALA B C 1
ATOM 1654 O O . ALA B 1 39 ? 3.742 -13.953 -3.031 1 98.19 39 ALA B O 1
ATOM 1655 N N . GLN B 1 40 ? 3.883 -12.695 -1.166 1 97.94 40 GLN B N 1
ATOM 1656 C CA . GLN B 1 40 ? 4.109 -13.852 -0.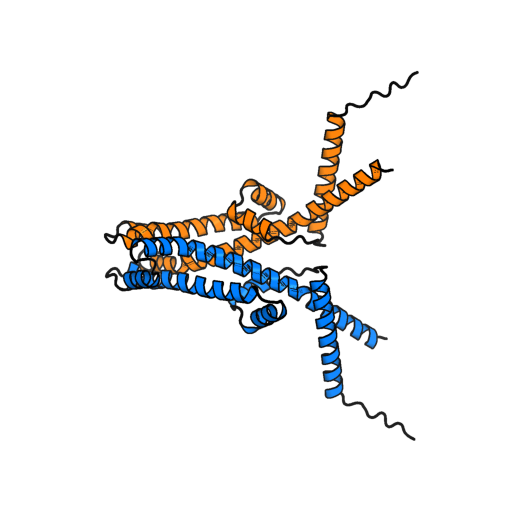302 1 97.94 40 GLN B CA 1
ATOM 1657 C C . GLN B 1 40 ? 2.873 -14.742 -0.247 1 97.94 40 GLN B C 1
ATOM 1659 O O . GLN B 1 40 ? 2.99 -15.969 -0.17 1 97.94 40 GLN B O 1
ATOM 1664 N N . GLN B 1 41 ? 1.792 -14.07 -0.222 1 96.75 41 GLN B N 1
ATOM 1665 C CA . GLN B 1 41 ? 0.553 -14.836 -0.247 1 96.75 41 GLN B CA 1
ATOM 1666 C C . GLN B 1 41 ? 0.448 -15.672 -1.522 1 96.75 41 GLN B C 1
ATOM 1668 O O . GLN B 1 41 ? 0.045 -16.828 -1.479 1 96.75 41 GLN B O 1
ATOM 1673 N N . ALA B 1 42 ? 0.793 -15.141 -2.66 1 97.38 42 ALA B N 1
ATOM 1674 C CA . ALA B 1 42 ? 0.769 -15.852 -3.936 1 97.38 42 ALA B CA 1
ATOM 1675 C C . ALA B 1 42 ? 1.762 -17 -3.938 1 97.38 42 ALA B C 1
ATOM 1677 O O . ALA B 1 42 ? 1.477 -18.078 -4.484 1 97.38 42 ALA B O 1
ATOM 1678 N N . LEU B 1 43 ? 2.908 -16.781 -3.299 1 98 43 LEU B N 1
ATOM 1679 C CA . LEU B 1 43 ? 3.971 -17.781 -3.281 1 98 43 LEU B CA 1
ATOM 1680 C C . LEU B 1 43 ? 3.641 -18.906 -2.307 1 98 43 LEU B C 1
ATOM 1682 O O . LEU B 1 43 ? 4.156 -20.031 -2.439 1 98 43 LEU B O 1
ATOM 1686 N N . GLY B 1 44 ? 2.809 -18.625 -1.343 1 97.5 44 GLY B N 1
ATOM 1687 C CA . GLY B 1 44 ? 2.555 -19.531 -0.23 1 97.5 44 GLY B CA 1
ATOM 1688 C C . GLY B 1 44 ? 2.123 -20.922 -0.671 1 97.5 44 GLY B C 1
ATOM 1689 O O . GLY B 1 44 ? 2.619 -21.922 -0.156 1 97.5 44 GLY B O 1
ATOM 1690 N N . GLY B 1 45 ? 1.188 -20.969 -1.643 1 96.5 45 GLY B N 1
ATOM 1691 C CA . GLY B 1 45 ? 0.745 -22.266 -2.125 1 96.5 45 GLY B CA 1
ATOM 1692 C C . GLY B 1 45 ? 1.857 -23.078 -2.76 1 96.5 45 GLY B C 1
ATOM 1693 O O . GLY B 1 45 ? 1.939 -24.297 -2.557 1 96.5 45 GLY B O 1
ATOM 1694 N N . PHE B 1 46 ? 2.707 -22.484 -3.449 1 98.31 46 PHE B N 1
ATOM 1695 C CA . PHE B 1 46 ? 3.822 -23.156 -4.105 1 98.31 46 PHE B CA 1
ATOM 1696 C C . PHE B 1 46 ? 4.859 -23.609 -3.082 1 98.31 46 PHE B C 1
ATOM 1698 O O . PHE B 1 46 ? 5.488 -24.656 -3.244 1 98.31 46 PHE B O 1
ATOM 1705 N N . GLU B 1 47 ? 5.055 -22.797 -2.082 1 97.88 47 GLU B N 1
ATOM 1706 C CA . GLU B 1 47 ? 5.957 -23.188 -1.005 1 97.88 47 GLU B CA 1
ATOM 1707 C C . GLU B 1 47 ? 5.453 -24.438 -0.29 1 97.88 47 GLU B C 1
ATOM 1709 O O . GLU B 1 47 ? 6.242 -25.297 0.108 1 97.88 47 GLU B O 1
ATOM 1714 N N . GLN B 1 48 ? 4.172 -24.5 -0.075 1 97.31 48 GLN B N 1
ATOM 1715 C CA . GLN B 1 48 ? 3.59 -25.688 0.531 1 97.31 48 GLN B CA 1
ATOM 1716 C C . GLN B 1 48 ? 3.836 -26.922 -0.336 1 97.31 48 GLN B C 1
ATOM 1718 O O . GLN B 1 48 ? 4.141 -28 0.179 1 97.31 48 GLN B O 1
ATOM 1723 N N . THR B 1 49 ? 3.664 -26.766 -1.61 1 97.88 49 THR B N 1
ATOM 1724 C CA . THR B 1 49 ? 3.934 -27.859 -2.539 1 97.88 49 THR B CA 1
ATOM 1725 C C . THR B 1 49 ? 5.402 -28.281 -2.475 1 97.88 49 THR B C 1
ATOM 1727 O O . THR B 1 49 ? 5.711 -29.469 -2.455 1 97.88 49 THR B O 1
ATOM 1730 N N . ALA B 1 50 ? 6.258 -27.25 -2.455 1 97.75 50 ALA B N 1
ATOM 1731 C CA . ALA B 1 50 ? 7.684 -27.531 -2.35 1 97.75 50 ALA B CA 1
ATOM 1732 C C . ALA B 1 50 ? 8 -28.281 -1.053 1 97.75 50 ALA B C 1
ATOM 1734 O O . ALA B 1 50 ? 8.859 -29.156 -1.028 1 97.75 50 ALA B O 1
ATOM 1735 N N . GLN B 1 51 ? 7.359 -27.891 0.013 1 97.69 51 GLN B N 1
ATOM 1736 C CA . GLN B 1 51 ? 7.562 -28.547 1.301 1 97.69 51 GLN B CA 1
ATOM 1737 C C . GLN B 1 51 ? 7.117 -30 1.252 1 97.69 51 GLN B C 1
ATOM 1739 O O . GLN B 1 51 ? 7.797 -30.875 1.783 1 97.69 51 GLN B O 1
ATOM 1744 N N . ARG B 1 52 ? 6.094 -30.312 0.566 1 97.12 52 ARG B N 1
ATOM 1745 C CA . ARG B 1 52 ? 5.504 -31.641 0.529 1 97.12 52 ARG B CA 1
ATOM 1746 C C . ARG B 1 52 ? 6.277 -32.562 -0.411 1 97.12 52 ARG B C 1
ATOM 1748 O O . ARG B 1 52 ? 6.438 -33.75 -0.133 1 97.12 52 ARG B O 1
ATOM 1755 N N . HIS B 1 53 ? 6.816 -32.062 -1.517 1 97.5 53 HIS B N 1
ATOM 1756 C CA . HIS B 1 53 ? 7.285 -32.938 -2.574 1 97.5 53 HIS B CA 1
ATOM 1757 C C . HIS B 1 53 ? 8.773 -32.75 -2.844 1 97.5 53 HIS B C 1
ATOM 1759 O O . HIS B 1 53 ? 9.406 -33.562 -3.504 1 97.5 53 HIS B O 1
ATOM 1765 N N . PHE B 1 54 ? 9.32 -31.594 -2.229 1 97.94 54 PHE B N 1
ATOM 1766 C CA . PHE B 1 54 ? 10.695 -31.297 -2.592 1 97.94 54 PHE B CA 1
ATOM 1767 C C . PHE B 1 54 ? 11.492 -30.844 -1.375 1 97.94 54 PHE B C 1
ATOM 1769 O O . PHE B 1 54 ? 12.391 -30.016 -1.491 1 97.94 54 PHE B O 1
ATOM 1776 N N . ASP B 1 55 ? 11.141 -31.188 -0.14 1 97.81 55 ASP B N 1
ATOM 1777 C CA . ASP B 1 55 ? 11.836 -30.875 1.107 1 97.81 55 ASP B CA 1
ATOM 1778 C C . ASP B 1 55 ? 11.969 -29.375 1.304 1 97.81 55 ASP B C 1
ATOM 1780 O O . ASP B 1 55 ? 13.008 -28.891 1.767 1 97.81 55 ASP B O 1
ATOM 1784 N N . GLY B 1 56 ? 11.078 -28.641 0.732 1 97.62 56 GLY B N 1
ATOM 1785 C CA . GLY B 1 56 ? 11.023 -27.203 0.956 1 97.62 56 GLY B CA 1
ATOM 1786 C C . GLY B 1 56 ? 11.812 -26.406 -0.068 1 97.62 56 GLY B C 1
ATOM 1787 O O . GLY B 1 56 ? 11.859 -25.172 -0.003 1 97.62 56 GLY B O 1
ATOM 1788 N N . ASP B 1 57 ? 12.367 -27.016 -1.069 1 98.25 57 ASP B N 1
ATOM 1789 C CA . ASP B 1 57 ? 13.195 -26.359 -2.078 1 98.25 57 ASP B CA 1
ATOM 1790 C C . ASP B 1 57 ? 12.344 -25.844 -3.234 1 98.25 57 ASP B C 1
ATOM 1792 O O . ASP B 1 57 ? 12.039 -26.594 -4.168 1 98.25 57 ASP B O 1
ATOM 1796 N N . ILE B 1 58 ? 12.133 -24.594 -3.252 1 97.69 58 ILE B N 1
ATOM 1797 C CA . ILE B 1 58 ? 11.273 -23.969 -4.25 1 97.69 58 ILE B CA 1
ATOM 1798 C C . ILE B 1 58 ? 11.938 -24.047 -5.625 1 97.69 58 ILE B C 1
ATOM 1800 O O . ILE B 1 58 ? 11.25 -24.141 -6.645 1 97.69 58 ILE B O 1
ATOM 1804 N N . GLN B 1 59 ? 13.258 -24.062 -5.664 1 97.75 59 GLN B N 1
ATOM 1805 C CA . GLN B 1 59 ? 13.953 -24.172 -6.945 1 97.75 59 GLN B CA 1
ATOM 1806 C C . GLN B 1 59 ? 13.766 -25.562 -7.555 1 97.75 59 GLN B C 1
ATOM 1808 O O . GLN B 1 59 ? 13.695 -25.703 -8.781 1 97.75 59 GLN B O 1
ATOM 1813 N N . ALA B 1 60 ? 13.695 -26.562 -6.734 1 98.19 60 ALA B N 1
ATOM 1814 C CA . ALA B 1 60 ? 13.422 -27.922 -7.219 1 98.19 60 ALA B CA 1
ATOM 1815 C C . ALA B 1 60 ? 12.023 -28.016 -7.816 1 98.19 60 ALA B C 1
ATOM 1817 O O . ALA B 1 60 ? 11.812 -28.734 -8.797 1 98.19 60 ALA B O 1
ATOM 1818 N N . LEU B 1 61 ? 11.078 -27.312 -7.211 1 98.12 61 LEU B N 1
ATOM 1819 C CA . LEU B 1 61 ? 9.727 -27.281 -7.77 1 98.12 61 LEU B CA 1
ATOM 1820 C C . LEU B 1 61 ? 9.734 -26.641 -9.156 1 98.12 61 LEU B C 1
ATOM 1822 O O . LEU B 1 61 ? 9.148 -27.203 -10.094 1 98.12 61 LEU B O 1
ATOM 1826 N N . VAL B 1 62 ? 10.438 -25.531 -9.312 1 98.19 62 VAL B N 1
ATOM 1827 C CA . VAL B 1 62 ? 10.516 -24.844 -10.602 1 98.19 62 VAL B CA 1
ATOM 1828 C C . VAL B 1 62 ? 11.188 -25.75 -11.625 1 98.19 62 VAL B C 1
ATOM 1830 O O . VAL B 1 62 ? 10.75 -25.812 -12.781 1 98.19 62 VAL B O 1
ATOM 1833 N N . ALA B 1 63 ? 12.242 -26.469 -11.203 1 98 63 ALA B N 1
ATOM 1834 C CA . ALA B 1 63 ? 12.93 -27.406 -12.086 1 98 63 ALA B CA 1
ATOM 1835 C C . ALA B 1 63 ? 11.992 -28.516 -12.539 1 98 63 ALA B C 1
ATOM 1837 O O . ALA B 1 63 ? 12.062 -28.969 -13.688 1 98 63 ALA B O 1
ATOM 1838 N N . HIS B 1 64 ? 11.156 -29 -11.633 1 97.62 64 HIS B N 1
ATOM 1839 C CA . HIS B 1 64 ? 10.18 -30.031 -11.969 1 97.62 64 HIS B CA 1
ATOM 1840 C C . HIS B 1 64 ? 9.227 -29.547 -13.055 1 97.62 64 HIS B C 1
ATOM 1842 O O . HIS B 1 64 ? 8.898 -30.312 -13.977 1 97.62 64 HIS B O 1
ATOM 1848 N N . TYR B 1 65 ? 8.789 -28.266 -12.93 1 97.56 65 TYR B N 1
ATOM 1849 C CA . TYR B 1 65 ? 7.953 -27.656 -13.961 1 97.56 65 TYR B CA 1
ATOM 1850 C C . TYR B 1 65 ? 8.664 -27.656 -15.312 1 97.56 65 TYR B C 1
ATOM 1852 O O . TYR B 1 65 ? 8.07 -27.984 -16.328 1 97.56 65 TYR B O 1
ATOM 1860 N N . ARG B 1 66 ? 9.914 -27.297 -15.305 1 96.81 66 ARG B N 1
ATOM 1861 C CA . ARG B 1 66 ? 10.68 -27.125 -16.531 1 96.81 66 ARG B CA 1
ATOM 1862 C C . ARG B 1 66 ? 10.906 -28.469 -17.219 1 96.81 66 ARG B C 1
ATOM 1864 O O . ARG B 1 66 ? 10.969 -28.531 -18.453 1 96.81 66 ARG B O 1
ATOM 1871 N N . ARG B 1 67 ? 10.914 -29.547 -16.469 1 96.19 67 ARG B N 1
ATOM 1872 C CA . ARG B 1 67 ? 11.219 -30.875 -17 1 96.19 67 ARG B CA 1
ATOM 1873 C C . ARG B 1 67 ? 9.938 -31.594 -17.438 1 96.19 67 ARG B C 1
ATOM 1875 O O . ARG B 1 67 ? 10 -32.688 -18.016 1 96.19 67 ARG B O 1
ATOM 1882 N N . SER B 1 68 ? 8.883 -31.016 -17.188 1 94.94 68 SER B N 1
ATOM 1883 C CA . SER B 1 68 ? 7.617 -31.656 -17.547 1 94.94 68 SER B CA 1
ATOM 1884 C C . SER B 1 68 ? 7.488 -31.812 -19.047 1 94.94 68 SER B C 1
ATOM 1886 O O . SER B 1 68 ? 7.887 -30.922 -19.812 1 94.94 68 SER B O 1
ATOM 1888 N N . PRO B 1 69 ? 6.984 -32.906 -19.562 1 93.19 69 PRO B N 1
ATOM 1889 C CA . PRO B 1 69 ? 6.738 -33.062 -21 1 93.19 69 PRO B CA 1
ATOM 1890 C C . PRO B 1 69 ? 5.539 -32.25 -21.484 1 93.19 69 PRO B C 1
ATOM 1892 O O . PRO B 1 69 ? 5.359 -32.062 -22.688 1 93.19 69 PRO B O 1
ATOM 1895 N N . ASP B 1 70 ? 4.68 -31.734 -20.609 1 95.69 70 ASP B N 1
ATOM 1896 C CA . ASP B 1 70 ? 3.514 -30.922 -20.938 1 95.69 70 ASP B CA 1
ATOM 1897 C C . ASP B 1 70 ? 3.906 -29.469 -21.156 1 95.69 70 ASP B C 1
ATOM 1899 O O . ASP B 1 70 ? 4.379 -28.797 -20.234 1 95.69 70 ASP B O 1
ATOM 1903 N N . PRO B 1 71 ? 3.645 -28.891 -22.359 1 94.94 71 PRO B N 1
ATOM 1904 C CA . PRO B 1 71 ? 4.07 -27.531 -22.672 1 94.94 71 PRO B CA 1
ATOM 1905 C C . PRO B 1 71 ? 3.434 -26.484 -21.75 1 94.94 71 PRO B C 1
ATOM 1907 O O . PRO B 1 71 ? 4.027 -25.438 -21.484 1 94.94 71 PRO B O 1
ATOM 1910 N N . VAL B 1 72 ? 2.285 -26.672 -21.203 1 96.62 72 VAL B N 1
ATOM 1911 C CA . VAL B 1 72 ? 1.607 -25.766 -20.281 1 96.62 72 VAL B CA 1
ATOM 1912 C C . VAL B 1 72 ? 2.43 -25.609 -19 1 96.62 72 VAL B C 1
ATOM 1914 O O . VAL B 1 72 ? 2.693 -24.484 -18.562 1 96.62 72 VAL B O 1
ATOM 1917 N N . PHE B 1 73 ? 2.883 -26.719 -18.484 1 96.69 73 PHE B N 1
ATOM 1918 C CA . PHE B 1 73 ? 3.648 -26.688 -17.234 1 96.69 73 PHE B CA 1
ATOM 1919 C C . PHE B 1 73 ? 5.039 -26.125 -17.469 1 96.69 73 PHE B C 1
ATOM 1921 O O . PHE B 1 73 ? 5.578 -25.422 -16.609 1 96.69 73 PHE B O 1
ATOM 1928 N N . GLN B 1 74 ? 5.602 -26.391 -18.641 1 94.38 74 GLN B N 1
ATOM 1929 C CA . GLN B 1 74 ? 6.898 -25.812 -18.969 1 94.38 74 GLN B CA 1
ATOM 1930 C C . GLN B 1 74 ? 6.828 -24.297 -18.984 1 94.38 74 GLN B C 1
ATOM 1932 O O . GLN B 1 74 ? 7.715 -23.609 -18.469 1 94.38 74 GLN B O 1
ATOM 1937 N N . GLN B 1 75 ? 5.789 -23.828 -19.578 1 94.06 75 GLN B N 1
ATOM 1938 C CA . GLN B 1 75 ? 5.609 -22.391 -19.656 1 94.06 75 GLN B CA 1
ATOM 1939 C C . GLN B 1 75 ? 5.375 -21.797 -18.266 1 94.06 75 GLN B C 1
ATOM 1941 O O . GLN B 1 75 ? 5.891 -20.719 -17.953 1 94.06 75 GLN B O 1
ATOM 1946 N N . ASP B 1 76 ? 4.699 -22.484 -17.422 1 97.12 76 ASP B N 1
ATOM 1947 C CA . ASP B 1 76 ? 4.348 -21.953 -16.109 1 97.12 76 ASP B CA 1
ATOM 1948 C C . ASP B 1 76 ? 5.531 -22.031 -15.148 1 97.12 76 ASP B C 1
ATOM 1950 O O . ASP B 1 76 ? 5.492 -21.438 -14.062 1 97.12 76 ASP B O 1
ATOM 1954 N N . ALA B 1 77 ? 6.523 -22.766 -15.555 1 97.44 77 ALA B N 1
ATOM 1955 C CA . ALA B 1 77 ? 7.758 -22.703 -14.781 1 97.44 77 ALA B CA 1
ATOM 1956 C C . ALA B 1 77 ? 8.25 -21.266 -14.641 1 97.44 77 ALA B C 1
ATOM 1958 O O . ALA B 1 77 ? 8.68 -20.859 -13.562 1 97.44 77 ALA B O 1
ATOM 1959 N N . ASP B 1 78 ? 8.078 -20.484 -15.742 1 96.5 78 ASP B N 1
ATOM 1960 C CA . ASP B 1 78 ? 8.492 -19.094 -15.727 1 96.5 78 ASP B CA 1
ATOM 1961 C C . ASP B 1 78 ? 7.57 -18.25 -14.844 1 96.5 78 ASP B C 1
ATOM 1963 O O . ASP B 1 78 ? 8.016 -17.297 -14.203 1 96.5 78 ASP B O 1
ATOM 1967 N N . SER B 1 79 ? 6.285 -18.609 -14.828 1 97.38 79 SER B N 1
ATOM 1968 C CA . SER B 1 79 ? 5.328 -17.891 -13.992 1 97.38 79 SER B CA 1
ATOM 1969 C C . SER B 1 79 ? 5.652 -18.062 -12.508 1 97.38 79 SER B C 1
ATOM 1971 O O . SER B 1 79 ? 5.684 -17.094 -11.75 1 97.38 79 SER B O 1
ATOM 1973 N N . VAL B 1 80 ? 5.961 -19.297 -12.133 1 98.06 80 VAL B N 1
ATOM 1974 C CA . VAL B 1 80 ? 6.285 -19.578 -10.742 1 98.06 80 VAL B CA 1
ATOM 1975 C C . VAL B 1 80 ? 7.629 -18.938 -10.383 1 98.06 80 VAL B C 1
ATOM 1977 O O . VAL B 1 80 ? 7.777 -18.328 -9.328 1 98.06 80 VAL B O 1
ATOM 1980 N N . ALA B 1 81 ? 8.609 -19.047 -11.266 1 98 81 ALA B N 1
ATOM 1981 C CA . ALA B 1 81 ? 9.922 -18.438 -11.039 1 98 81 ALA B CA 1
ATOM 1982 C C . ALA B 1 81 ? 9.805 -16.922 -10.875 1 98 81 ALA B C 1
ATOM 1984 O O . ALA B 1 81 ? 10.5 -16.328 -10.047 1 98 81 ALA B O 1
ATOM 1985 N N . ALA B 1 82 ? 8.93 -16.375 -11.648 1 97.75 82 ALA B N 1
ATOM 1986 C CA . ALA B 1 82 ? 8.75 -14.922 -11.586 1 97.75 82 ALA B CA 1
ATOM 1987 C C . ALA B 1 82 ? 8.18 -14.5 -10.234 1 97.75 82 ALA B C 1
ATOM 1989 O O . ALA B 1 82 ? 8.539 -13.445 -9.703 1 97.75 82 ALA B O 1
ATOM 1990 N N . ILE B 1 83 ? 7.273 -15.328 -9.703 1 98.25 83 ILE B N 1
ATOM 1991 C CA . ILE B 1 83 ? 6.707 -15.039 -8.391 1 98.25 83 ILE B CA 1
ATOM 1992 C C . ILE B 1 83 ? 7.805 -15.117 -7.328 1 98.25 83 ILE B C 1
ATOM 1994 O O . ILE B 1 83 ? 7.887 -14.258 -6.449 1 98.25 83 ILE B O 1
ATOM 1998 N N . VAL B 1 84 ? 8.664 -16.109 -7.398 1 98.31 84 VAL B N 1
ATOM 1999 C CA . VAL B 1 84 ? 9.773 -16.281 -6.457 1 98.31 84 VAL B CA 1
ATOM 2000 C C . VAL B 1 84 ? 10.703 -15.07 -6.527 1 98.31 84 VAL B C 1
ATOM 2002 O O . VAL B 1 84 ? 11.055 -14.484 -5.5 1 98.31 84 VAL B O 1
ATOM 2005 N N . GLU B 1 85 ? 11.039 -14.711 -7.723 1 98.06 85 GLU B N 1
ATOM 2006 C CA . GLU B 1 85 ? 11.945 -13.578 -7.926 1 98.06 85 GLU B CA 1
ATOM 2007 C C . GLU B 1 85 ? 11.328 -12.281 -7.414 1 98.06 85 GLU B C 1
ATOM 2009 O O . GLU B 1 85 ? 12.023 -11.43 -6.855 1 98.06 85 GLU B O 1
ATOM 2014 N N . ARG B 1 86 ? 10.047 -12.172 -7.668 1 98.31 86 ARG B N 1
ATOM 2015 C CA . ARG B 1 86 ? 9.336 -10.977 -7.219 1 98.31 86 ARG B CA 1
ATOM 2016 C C . ARG B 1 86 ? 9.367 -10.867 -5.699 1 98.31 86 ARG B C 1
ATOM 2018 O O . ARG B 1 86 ? 9.586 -9.781 -5.156 1 98.31 86 ARG B O 1
ATOM 2025 N N . VAL B 1 87 ? 9.117 -11.93 -4.977 1 98.25 87 VAL B N 1
ATOM 2026 C CA . VAL B 1 87 ? 9.156 -11.922 -3.52 1 98.25 87 VAL B CA 1
ATOM 2027 C C . VAL B 1 87 ? 10.555 -11.531 -3.037 1 98.25 87 VAL B C 1
ATOM 2029 O O . VAL B 1 87 ? 10.695 -10.742 -2.105 1 98.25 87 VAL B O 1
ATOM 2032 N N . ASP B 1 88 ? 11.555 -12.094 -3.717 1 98.19 88 ASP B N 1
ATOM 2033 C CA . ASP B 1 88 ? 12.93 -11.773 -3.338 1 98.19 88 ASP B CA 1
ATOM 2034 C C . ASP B 1 88 ? 13.219 -10.281 -3.52 1 98.19 88 ASP B C 1
ATOM 2036 O O . ASP B 1 88 ? 13.82 -9.648 -2.65 1 98.19 88 ASP B O 1
ATOM 2040 N N . LEU B 1 89 ? 12.773 -9.773 -4.629 1 98.12 89 LEU B N 1
ATOM 2041 C CA . LEU B 1 89 ? 12.961 -8.352 -4.91 1 98.12 89 LEU B CA 1
ATOM 2042 C C . LEU B 1 89 ? 12.266 -7.488 -3.859 1 98.12 89 LEU B C 1
ATOM 2044 O O . LEU B 1 89 ? 12.875 -6.559 -3.318 1 98.12 89 LEU B O 1
ATOM 2048 N N . LEU B 1 90 ? 11.047 -7.809 -3.527 1 98.44 90 LEU B N 1
ATOM 2049 C CA . LEU B 1 90 ? 10.266 -7.027 -2.582 1 98.44 90 LEU B CA 1
ATOM 2050 C C . LEU B 1 90 ? 10.836 -7.141 -1.173 1 98.44 90 LEU B C 1
ATOM 2052 O O . LEU B 1 90 ? 10.773 -6.184 -0.394 1 98.44 90 LEU B O 1
ATOM 2056 N N . ARG B 1 91 ? 11.406 -8.297 -0.884 1 98.12 91 ARG B N 1
ATOM 2057 C CA . ARG B 1 91 ? 12.062 -8.461 0.408 1 98.12 91 ARG B CA 1
ATOM 2058 C C . ARG B 1 91 ? 13.273 -7.551 0.531 1 98.12 91 ARG B C 1
ATOM 2060 O O . ARG B 1 91 ? 13.523 -6.973 1.591 1 98.12 91 ARG B O 1
ATOM 2067 N N . GLN B 1 92 ? 13.984 -7.465 -0.49 1 97.62 92 GLN B N 1
ATOM 2068 C CA . GLN B 1 92 ? 15.133 -6.57 -0.498 1 97.62 92 GLN B CA 1
ATOM 2069 C C . GLN B 1 92 ? 14.703 -5.117 -0.322 1 97.62 92 GLN B C 1
ATOM 2071 O O . GLN B 1 92 ? 15.344 -4.359 0.414 1 97.62 92 GLN B O 1
ATOM 2076 N N . GLU B 1 93 ? 13.688 -4.789 -1.021 1 98 93 GLU B N 1
ATOM 2077 C CA . GLU B 1 93 ? 13.141 -3.441 -0.865 1 98 93 GLU B CA 1
ATOM 2078 C C . GLU B 1 93 ? 12.695 -3.189 0.574 1 98 93 GLU B C 1
ATOM 2080 O O . GLU B 1 93 ? 12.945 -2.113 1.124 1 98 93 GLU B O 1
ATOM 2085 N N . TRP B 1 94 ? 12.031 -4.176 1.122 1 97.75 94 TRP B N 1
ATOM 2086 C CA . TRP B 1 94 ? 11.562 -4.078 2.5 1 97.75 94 TRP B CA 1
ATOM 2087 C C . TRP B 1 94 ? 12.727 -3.898 3.465 1 97.75 94 TRP B C 1
ATOM 2089 O O . TRP B 1 94 ? 12.672 -3.053 4.359 1 97.75 94 TRP B O 1
ATOM 2099 N N . ASP B 1 95 ? 13.75 -4.641 3.256 1 97.75 95 ASP B N 1
ATOM 2100 C CA . ASP B 1 95 ? 14.93 -4.566 4.109 1 97.75 95 ASP B CA 1
ATOM 2101 C C . ASP B 1 95 ? 15.602 -3.197 4 1 97.75 95 ASP B C 1
ATOM 2103 O O . ASP B 1 95 ? 16.047 -2.635 5.004 1 97.75 95 ASP B O 1
ATOM 2107 N N . ALA B 1 96 ? 15.664 -2.699 2.818 1 96.81 96 ALA B N 1
ATOM 2108 C CA . ALA B 1 96 ? 16.266 -1.392 2.586 1 96.81 96 ALA B CA 1
ATOM 2109 C C . ALA B 1 96 ? 15.508 -0.295 3.324 1 96.81 96 ALA B C 1
ATOM 2111 O O . ALA B 1 96 ? 16.094 0.713 3.727 1 96.81 96 ALA B O 1
ATOM 2112 N N . MET B 1 97 ? 14.227 -0.529 3.576 1 97.12 97 MET B N 1
ATOM 2113 C CA . MET B 1 97 ? 13.383 0.491 4.191 1 97.12 97 MET B CA 1
ATOM 2114 C C . MET B 1 97 ? 13.328 0.313 5.703 1 97.12 97 MET B C 1
ATOM 2116 O O . MET B 1 97 ? 12.578 1.009 6.391 1 97.12 97 MET B O 1
ATOM 2120 N N . GLN B 1 98 ? 14.117 -0.595 6.203 1 95.75 98 GLN B N 1
ATOM 2121 C CA . GLN B 1 98 ? 14.141 -0.826 7.645 1 95.75 98 GLN B CA 1
ATOM 2122 C C . GLN B 1 98 ? 15.25 -0.025 8.312 1 95.75 98 GLN B C 1
ATOM 2124 O O . GLN B 1 98 ? 15.32 0.045 9.547 1 95.75 98 GLN B O 1
ATOM 2129 N N . GLY B 1 99 ? 16.094 0.611 7.555 1 92.5 99 GLY B N 1
ATOM 2130 C CA . GLY B 1 99 ? 17.203 1.363 8.102 1 92.5 99 GLY B CA 1
ATOM 2131 C C . GLY B 1 99 ? 16.828 2.771 8.523 1 92.5 99 GLY B C 1
ATOM 2132 O O . GLY B 1 99 ? 15.648 3.078 8.695 1 92.5 99 GLY B O 1
ATOM 2133 N N . GLY B 1 100 ? 17.828 3.568 8.805 1 92.69 100 GLY B N 1
ATOM 2134 C CA . GLY B 1 100 ? 17.594 4.957 9.164 1 92.69 100 GLY B CA 1
ATOM 2135 C C . GLY B 1 100 ? 17.094 5.801 8.016 1 92.69 100 GLY B C 1
ATOM 2136 O O . GLY B 1 100 ? 17.109 5.363 6.859 1 92.69 100 GLY B O 1
ATOM 2137 N N . GLN B 1 101 ? 16.688 6.957 8.344 1 92.25 101 GLN B N 1
ATOM 2138 C CA . GLN B 1 101 ? 16 7.789 7.363 1 92.25 101 GLN B CA 1
ATOM 2139 C C . GLN B 1 101 ? 16.953 8.203 6.242 1 92.25 101 GLN B C 1
ATOM 2141 O O . GLN B 1 101 ? 16.531 8.344 5.09 1 92.25 101 GLN B O 1
ATOM 2146 N N . ILE B 1 102 ? 18.188 8.453 6.57 1 93.5 102 ILE B N 1
ATOM 2147 C CA . ILE B 1 102 ? 19.156 8.859 5.543 1 93.5 102 ILE B CA 1
ATOM 2148 C C . ILE B 1 102 ? 19.391 7.699 4.578 1 93.5 102 ILE B C 1
ATOM 2150 O O . ILE B 1 102 ? 19.406 7.895 3.361 1 93.5 102 ILE B O 1
ATOM 2154 N N . ALA B 1 103 ? 19.531 6.508 5.074 1 96 103 ALA B N 1
ATOM 2155 C CA . ALA B 1 103 ? 19.703 5.316 4.246 1 96 103 ALA B CA 1
ATOM 2156 C C . ALA B 1 103 ? 18.453 5.066 3.391 1 96 103 ALA B C 1
ATOM 2158 O O . ALA B 1 103 ? 18.562 4.695 2.219 1 96 103 ALA B O 1
ATOM 2159 N N . GLN B 1 104 ? 17.312 5.25 3.98 1 97.12 104 GLN B N 1
ATOM 2160 C CA . GLN B 1 104 ? 16.062 5.094 3.254 1 97.12 104 GLN B CA 1
ATOM 2161 C C . GLN B 1 104 ? 15.977 6.066 2.08 1 97.12 104 GLN B C 1
ATOM 2163 O O . GLN B 1 104 ? 15.578 5.688 0.977 1 97.12 104 GLN B O 1
ATOM 2168 N N . LEU B 1 105 ? 16.328 7.293 2.396 1 95.62 105 LEU B N 1
ATOM 2169 C CA . LEU B 1 105 ? 16.25 8.32 1.359 1 95.62 105 LEU B CA 1
ATOM 2170 C C . LEU B 1 105 ? 17.203 7.992 0.209 1 95.62 105 LEU B C 1
ATOM 2172 O O . LEU B 1 105 ? 16.828 8.125 -0.96 1 95.62 105 LEU B O 1
ATOM 2176 N N . TRP B 1 106 ? 18.406 7.594 0.51 1 96.06 106 TRP B N 1
ATOM 2177 C CA . TRP B 1 106 ? 19.391 7.223 -0.502 1 96.06 106 TRP B CA 1
ATOM 2178 C C . TRP B 1 106 ? 18.891 6.062 -1.353 1 96.06 106 TRP B C 1
ATOM 2180 O O . TRP B 1 106 ? 19.016 6.086 -2.58 1 96.06 106 TRP B O 1
ATOM 2190 N N . HIS B 1 107 ? 18.344 5.066 -0.704 1 97.81 107 HIS B N 1
ATOM 2191 C CA . HIS B 1 107 ? 17.797 3.922 -1.424 1 97.81 107 HIS B CA 1
ATOM 2192 C C . HIS B 1 107 ? 16.641 4.336 -2.318 1 97.81 107 HIS B C 1
ATOM 2194 O O . HIS B 1 107 ? 16.578 3.957 -3.49 1 97.81 107 HIS B O 1
ATOM 2200 N N . PHE B 1 108 ? 15.734 5.121 -1.741 1 98 108 PHE B N 1
ATOM 2201 C CA . PHE B 1 108 ? 14.547 5.547 -2.467 1 98 108 PHE B CA 1
ATOM 2202 C C . PHE B 1 108 ? 14.922 6.312 -3.729 1 98 108 PHE B C 1
ATOM 2204 O O . PHE B 1 108 ? 14.328 6.109 -4.789 1 98 108 PHE B O 1
ATOM 2211 N N . LEU B 1 109 ? 15.891 7.141 -3.672 1 95.88 109 LEU B N 1
ATOM 2212 C CA . LEU B 1 109 ? 16.266 8.008 -4.785 1 95.88 109 LEU B CA 1
ATOM 2213 C C . LEU B 1 109 ? 17.125 7.262 -5.789 1 95.88 109 LEU B C 1
ATOM 2215 O O . LEU B 1 109 ? 17.062 7.523 -6.992 1 95.88 109 LEU B O 1
ATOM 2219 N N . GLY B 1 110 ? 17.859 6.316 -5.32 1 96.25 110 GLY B N 1
ATOM 2220 C CA . GLY B 1 110 ? 18.891 5.789 -6.191 1 96.25 110 GLY B CA 1
ATOM 2221 C C . GLY B 1 110 ? 18.688 4.328 -6.551 1 96.25 110 GLY B C 1
ATOM 2222 O O . GLY B 1 110 ? 19.125 3.879 -7.613 1 96.25 110 GLY B O 1
ATOM 2223 N N . PHE B 1 111 ? 18.094 3.566 -5.73 1 95.94 111 PHE B N 1
ATOM 2224 C CA . PHE B 1 111 ? 18.188 2.121 -5.895 1 95.94 111 PHE B CA 1
ATOM 2225 C C . PHE B 1 111 ? 16.797 1.483 -5.871 1 95.94 111 PHE B C 1
ATOM 2227 O O . PHE B 1 111 ? 16.641 0.305 -6.199 1 95.94 111 PHE B O 1
ATOM 2234 N N . ALA B 1 112 ? 15.766 2.229 -5.5 1 96.25 112 ALA B N 1
ATOM 2235 C CA . ALA B 1 112 ? 14.422 1.673 -5.352 1 96.25 112 ALA B CA 1
ATOM 2236 C C . ALA B 1 112 ? 13.906 1.12 -6.68 1 96.25 112 ALA B C 1
ATOM 2238 O O . ALA B 1 112 ? 14.297 1.598 -7.75 1 96.25 112 ALA B O 1
ATOM 2239 N N . ASP B 1 113 ? 13.109 0.071 -6.543 1 97.12 113 ASP B N 1
ATOM 2240 C CA . ASP B 1 113 ? 12.422 -0.434 -7.73 1 97.12 113 ASP B CA 1
ATOM 2241 C C . ASP B 1 113 ? 11.648 0.679 -8.43 1 97.12 113 ASP B C 1
ATOM 2243 O O . ASP B 1 113 ? 10.883 1.404 -7.797 1 97.12 113 ASP B O 1
ATOM 2247 N N . THR B 1 114 ? 11.812 0.804 -9.75 1 96 114 THR B N 1
ATOM 2248 C CA . THR B 1 114 ? 11.273 1.917 -10.516 1 96 114 THR B CA 1
ATOM 2249 C C . THR B 1 114 ? 9.742 1.919 -10.461 1 96 114 THR B C 1
ATOM 2251 O O . THR B 1 114 ? 9.125 2.965 -10.258 1 96 114 THR B O 1
ATOM 2254 N N . ARG B 1 115 ? 9.188 0.791 -10.664 1 94.75 115 ARG B N 1
ATOM 2255 C CA . ARG B 1 115 ? 7.73 0.698 -10.672 1 94.75 115 ARG B CA 1
ATOM 2256 C C . ARG B 1 115 ? 7.152 1.095 -9.312 1 94.75 115 ARG B C 1
ATOM 2258 O O . ARG B 1 115 ? 6.188 1.858 -9.25 1 94.75 115 ARG B O 1
ATOM 2265 N N . LEU B 1 116 ? 7.707 0.596 -8.266 1 96.5 116 LEU B N 1
ATOM 2266 C CA . LEU B 1 116 ? 7.242 0.911 -6.918 1 96.5 116 LEU B CA 1
ATOM 2267 C C . LEU B 1 116 ? 7.402 2.398 -6.621 1 96.5 116 LEU B C 1
ATOM 2269 O O . LEU B 1 116 ? 6.516 3.018 -6.031 1 96.5 116 LEU B O 1
ATOM 2273 N N . ARG B 1 117 ? 8.508 2.955 -7.004 1 96.44 117 ARG B N 1
ATOM 2274 C CA . ARG B 1 117 ? 8.758 4.375 -6.777 1 96.44 117 ARG B CA 1
ATOM 2275 C C . ARG B 1 117 ? 7.746 5.234 -7.52 1 96.44 117 ARG B C 1
ATOM 2277 O O . ARG B 1 117 ? 7.199 6.188 -6.957 1 96.44 117 ARG B O 1
ATOM 2284 N N . GLU B 1 118 ? 7.484 4.906 -8.766 1 95.5 118 GLU B N 1
ATOM 2285 C CA . GLU B 1 118 ? 6.527 5.664 -9.57 1 95.5 118 GLU B CA 1
ATOM 2286 C C . GLU B 1 118 ? 5.121 5.562 -8.984 1 95.5 118 GLU B C 1
ATOM 2288 O O . GLU B 1 118 ? 4.41 6.566 -8.898 1 95.5 118 GLU B O 1
ATOM 2293 N N . GLU B 1 119 ? 4.762 4.383 -8.594 1 93.75 119 GLU B N 1
ATOM 2294 C CA . GLU B 1 119 ? 3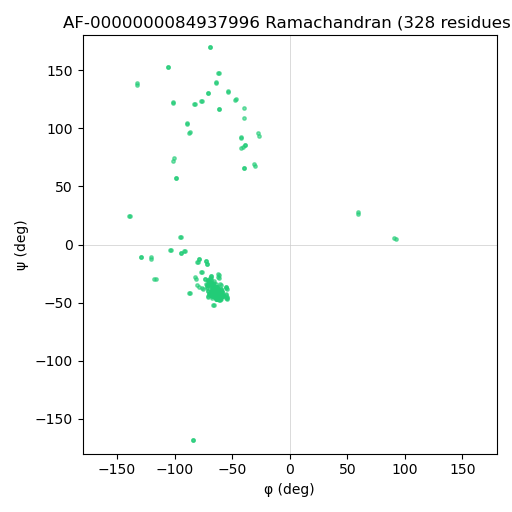.449 4.195 -7.984 1 93.75 11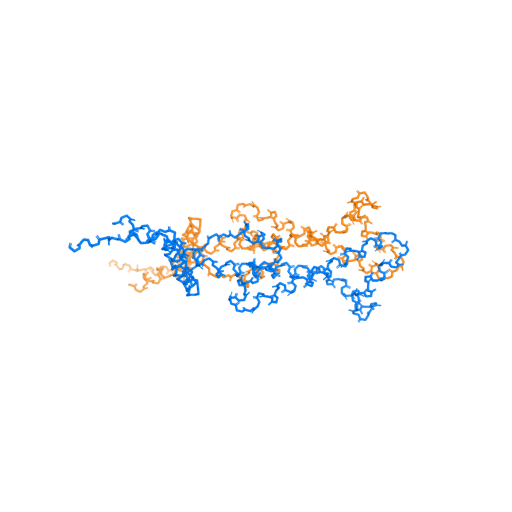9 GLU B CA 1
ATOM 2295 C C . GLU B 1 119 ? 3.312 5.012 -6.699 1 93.75 119 GLU B C 1
ATOM 2297 O O . GLU B 1 119 ? 2.244 5.555 -6.414 1 93.75 119 GLU B O 1
ATOM 2302 N N . THR B 1 120 ? 4.379 5.016 -5.957 1 95 120 THR B N 1
ATOM 2303 C CA . THR B 1 120 ? 4.383 5.777 -4.711 1 95 120 THR B CA 1
ATOM 2304 C C . THR B 1 120 ? 4.219 7.266 -4.988 1 95 120 THR B C 1
ATOM 2306 O O . THR B 1 120 ? 3.367 7.926 -4.387 1 95 120 THR B O 1
ATOM 2309 N N . LEU B 1 121 ? 4.965 7.773 -5.93 1 93.06 121 LEU B N 1
ATOM 2310 C CA . LEU B 1 121 ? 4.949 9.203 -6.215 1 93.06 121 LEU B CA 1
ATOM 2311 C C . LEU B 1 121 ? 3.637 9.609 -6.875 1 93.06 121 LEU B C 1
ATOM 2313 O O . LEU B 1 121 ? 3.129 10.703 -6.637 1 93.06 121 LEU B O 1
ATOM 2317 N N . ASP B 1 122 ? 3.074 8.719 -7.602 1 92.69 122 ASP B N 1
ATOM 2318 C CA . ASP B 1 122 ? 1.818 8.992 -8.297 1 92.69 122 ASP B CA 1
ATOM 2319 C C . ASP B 1 122 ? 0.645 9.016 -7.32 1 92.69 122 ASP B C 1
ATOM 2321 O O . ASP B 1 122 ? -0.332 9.734 -7.535 1 92.69 122 ASP B O 1
ATOM 2325 N N . SER B 1 123 ? 0.789 8.266 -6.289 1 90.5 123 SER B N 1
ATOM 2326 C CA . SER B 1 123 ? -0.338 8.125 -5.375 1 90.5 123 SER B CA 1
ATOM 2327 C C . SER B 1 123 ? -0.124 8.953 -4.109 1 90.5 123 SER B C 1
ATOM 2329 O O . SER B 1 123 ? -1.006 9.023 -3.25 1 90.5 123 SER B O 1
ATOM 2331 N N . TYR B 1 124 ? 1.032 9.523 -4.047 1 90.5 124 TYR B N 1
ATOM 2332 C CA . TYR B 1 124 ? 1.342 10.281 -2.838 1 90.5 124 TYR B CA 1
ATOM 2333 C C . TYR B 1 124 ? 0.521 11.562 -2.773 1 90.5 124 TYR B C 1
ATOM 2335 O O . TYR B 1 124 ? 0.425 12.297 -3.76 1 90.5 124 TYR B O 1
ATOM 2343 N N . ARG B 1 125 ? -0.053 11.711 -1.655 1 82.12 125 ARG B N 1
ATOM 2344 C CA . ARG B 1 125 ? -0.783 12.953 -1.398 1 82.12 125 ARG B CA 1
ATOM 2345 C C . ARG B 1 125 ? 0.036 13.898 -0.529 1 82.12 125 ARG B C 1
ATOM 2347 O O . ARG B 1 125 ? 0.401 13.555 0.598 1 82.12 125 ARG B O 1
ATOM 2354 N N . TYR B 1 126 ? 0.22 15.039 -1.135 1 78.12 126 TYR B N 1
ATOM 2355 C CA . TYR B 1 126 ? 1.011 16.047 -0.431 1 78.12 126 TYR B CA 1
ATOM 2356 C C . TYR B 1 126 ? 0.352 16.438 0.888 1 78.12 126 TYR B C 1
ATOM 2358 O O . TYR B 1 126 ? -0.84 16.75 0.924 1 78.12 126 TYR B O 1
ATOM 2366 N N . GLN B 1 127 ? 1.108 16.125 1.945 1 73.31 127 GLN B N 1
ATOM 2367 C CA . GLN B 1 127 ? 0.618 16.469 3.279 1 73.31 127 GLN B CA 1
ATOM 2368 C C . GLN B 1 127 ? 1.7 17.156 4.109 1 73.31 127 GLN B C 1
ATOM 2370 O O . GLN B 1 127 ? 2.893 16.922 3.889 1 73.31 127 GLN B O 1
ATOM 2375 N N . VAL B 1 128 ? 1.188 18.188 4.828 1 72.19 128 VAL B N 1
ATOM 2376 C CA . VAL B 1 128 ? 2.109 18.828 5.762 1 72.19 128 VAL B CA 1
ATOM 2377 C C . VAL B 1 128 ? 2.082 18.094 7.098 1 72.19 128 VAL B C 1
ATOM 2379 O O . VAL B 1 128 ? 1.124 18.219 7.863 1 72.19 128 VAL B O 1
ATOM 2382 N N . LEU B 1 129 ? 3.035 17.219 7.211 1 69.88 129 LEU B N 1
ATOM 2383 C CA . LEU B 1 129 ? 3.17 16.5 8.477 1 69.88 129 LEU B CA 1
ATOM 2384 C C . LEU B 1 129 ? 3.816 17.406 9.531 1 69.88 129 LEU B C 1
ATOM 2386 O O . LEU B 1 129 ? 4.828 18.047 9.266 1 69.88 129 LEU B O 1
ATOM 2390 N N . LEU B 1 130 ? 3.111 17.547 10.594 1 76.25 130 LEU B N 1
ATOM 2391 C CA . LEU B 1 130 ? 3.639 18.375 11.68 1 76.25 130 LEU B CA 1
ATOM 2392 C C . LEU B 1 130 ? 4.273 17.5 12.758 1 76.25 130 LEU B C 1
ATOM 2394 O O . LEU B 1 130 ? 3.852 17.547 13.922 1 76.25 130 LEU B O 1
ATOM 2398 N N . THR B 1 131 ? 5.23 16.703 12.375 1 81.56 131 THR B N 1
ATOM 2399 C CA . THR B 1 131 ? 6.016 15.922 13.312 1 81.56 131 THR B CA 1
ATOM 2400 C C . THR B 1 131 ? 7.414 16.516 13.484 1 81.56 131 THR B C 1
ATOM 2402 O O . THR B 1 131 ? 7.918 17.188 12.586 1 81.56 131 THR B O 1
ATOM 2405 N N . PRO B 1 132 ? 7.965 16.266 14.625 1 85.12 132 PRO B N 1
ATOM 2406 C CA . PRO B 1 132 ? 9.328 16.781 14.828 1 85.12 132 PRO B CA 1
ATOM 2407 C C . PRO B 1 132 ? 10.297 16.312 13.742 1 85.12 132 PRO B C 1
ATOM 2409 O O . PRO B 1 132 ? 11.164 17.078 13.312 1 85.12 132 PRO B O 1
ATOM 2412 N N . THR B 1 133 ? 10.125 15.125 13.32 1 87.56 133 THR B N 1
ATOM 2413 C CA . THR B 1 133 ? 11 14.594 12.281 1 87.56 133 THR B CA 1
ATOM 2414 C C . THR B 1 133 ? 10.789 15.328 10.969 1 87.56 133 THR B C 1
ATOM 2416 O O . THR B 1 133 ? 11.75 15.727 10.305 1 87.56 133 THR B O 1
ATOM 2419 N N . ALA B 1 134 ? 9.586 15.555 10.633 1 86.19 134 ALA B N 1
ATOM 2420 C CA . ALA B 1 134 ? 9.266 16.266 9.398 1 86.19 134 ALA B CA 1
ATOM 2421 C C . ALA B 1 134 ? 9.789 17.703 9.438 1 86.19 134 ALA B C 1
ATOM 2423 O O . ALA B 1 134 ? 10.359 18.188 8.461 1 86.19 134 ALA B O 1
ATOM 2424 N N . ILE B 1 135 ? 9.648 18.281 10.555 1 86.31 135 ILE B N 1
ATOM 2425 C CA . ILE B 1 135 ? 10.125 19.641 10.734 1 86.31 135 ILE B CA 1
ATOM 2426 C C . ILE B 1 135 ? 11.641 19.688 10.609 1 86.31 135 ILE B C 1
ATOM 2428 O O . ILE B 1 135 ? 12.195 20.562 9.953 1 86.31 135 ILE B O 1
ATOM 2432 N N . GLY B 1 136 ? 12.305 18.734 11.195 1 89.94 136 GLY B N 1
ATOM 2433 C CA . GLY B 1 136 ? 13.75 18.641 11.078 1 89.94 136 GLY B CA 1
ATOM 2434 C C . GLY B 1 136 ? 14.227 18.531 9.648 1 89.94 136 GLY B C 1
ATOM 2435 O O . GLY B 1 136 ? 15.164 19.219 9.242 1 89.94 136 GLY B O 1
ATOM 2436 N N . TRP B 1 137 ? 13.625 17.781 8.922 1 89.62 137 TRP B N 1
ATOM 2437 C CA . TRP B 1 137 ? 13.977 17.609 7.52 1 89.62 137 TRP B CA 1
ATOM 2438 C C . TRP B 1 137 ? 13.695 18.875 6.723 1 89.62 137 TRP B C 1
ATOM 2440 O O . TRP B 1 137 ? 14.469 19.234 5.836 1 89.62 137 TRP B O 1
ATOM 2450 N N . GLY B 1 138 ? 12.539 19.469 7.02 1 88.56 138 GLY B N 1
ATOM 2451 C CA . GLY B 1 138 ? 12.25 20.734 6.359 1 88.56 138 GLY B CA 1
ATOM 2452 C C . GLY B 1 138 ? 13.336 21.766 6.562 1 88.56 138 GLY B C 1
ATOM 2453 O O . GLY B 1 138 ? 13.82 22.375 5.602 1 88.56 138 GLY B O 1
ATOM 2454 N N . LEU B 1 139 ? 13.758 21.891 7.773 1 90.81 139 LEU B N 1
ATOM 2455 C CA . LEU B 1 139 ? 14.773 22.875 8.102 1 90.81 139 LEU B CA 1
ATOM 2456 C C . LEU B 1 139 ? 16.125 22.5 7.496 1 90.81 139 LEU B C 1
ATOM 2458 O O . LEU B 1 139 ? 16.828 23.344 6.953 1 90.81 139 LEU B O 1
ATOM 2462 N N . ALA B 1 140 ? 16.469 21.266 7.547 1 92.19 140 ALA B N 1
ATOM 2463 C CA . ALA B 1 140 ? 17.75 20.797 7.016 1 92.19 140 ALA B CA 1
ATOM 2464 C C . ALA B 1 140 ? 17.828 21.031 5.508 1 92.19 140 ALA B C 1
ATOM 2466 O O . ALA B 1 140 ? 18.812 21.578 5.012 1 92.19 140 ALA B O 1
ATOM 2467 N N . VAL B 1 141 ? 16.828 20.688 4.828 1 91.06 141 VAL B N 1
ATOM 2468 C CA . VAL B 1 141 ? 16.812 20.828 3.377 1 91.06 141 VAL B CA 1
ATOM 2469 C C . VAL B 1 141 ? 16.812 22.297 2.994 1 91.06 141 VAL B C 1
ATOM 2471 O O . VAL B 1 141 ? 17.531 22.703 2.078 1 91.06 141 VAL B O 1
ATOM 2474 N N . ALA B 1 142 ? 16.031 23.031 3.75 1 90.31 142 ALA B N 1
ATOM 2475 C CA . ALA B 1 142 ? 15.977 24.469 3.463 1 90.31 142 ALA B CA 1
ATOM 2476 C C . ALA B 1 142 ? 17.344 25.109 3.66 1 90.31 142 ALA B C 1
ATOM 2478 O O . ALA B 1 142 ? 17.797 25.906 2.82 1 90.31 142 ALA B O 1
ATOM 2479 N N . LEU B 1 143 ? 17.984 24.781 4.742 1 92.19 143 LEU B N 1
ATOM 2480 C CA . LEU B 1 143 ? 19.281 25.359 5.043 1 92.19 143 LEU B CA 1
ATOM 2481 C C . LEU B 1 143 ? 20.328 24.938 4.012 1 92.19 143 LEU B C 1
ATOM 2483 O O . LEU B 1 143 ? 21.078 25.766 3.498 1 92.19 143 LEU B O 1
ATOM 2487 N N . ILE B 1 144 ? 20.344 23.719 3.645 1 92.44 144 ILE B N 1
ATOM 2488 C CA . ILE B 1 144 ? 21.328 23.188 2.699 1 92.44 144 ILE B CA 1
ATOM 2489 C C . ILE B 1 144 ? 21.094 23.797 1.32 1 92.44 144 ILE B C 1
ATOM 2491 O O . ILE B 1 144 ? 22.031 24.281 0.691 1 92.44 144 ILE B O 1
ATOM 2495 N N . LEU B 1 145 ? 19.891 23.828 0.898 1 90.31 145 LEU B N 1
ATOM 2496 C CA . LEU B 1 145 ? 19.594 24.359 -0.432 1 90.31 145 LEU B CA 1
ATOM 2497 C C . LEU B 1 145 ? 19.797 25.859 -0.487 1 90.31 145 LEU B C 1
ATOM 2499 O O . LEU B 1 145 ? 20.203 26.406 -1.52 1 90.31 145 LEU B O 1
ATOM 2503 N N . SER B 1 146 ? 19.547 26.484 0.634 1 85.19 146 SER B N 1
ATOM 2504 C CA . SER B 1 146 ? 19.797 27.922 0.687 1 85.19 146 SER B CA 1
ATOM 2505 C C . SER B 1 146 ? 21.281 28.234 0.582 1 85.19 146 SER B C 1
ATOM 2507 O O . SER B 1 146 ? 21.672 29.156 -0.138 1 85.19 146 SER B O 1
ATOM 2509 N N . VAL B 1 147 ? 22.078 27.531 1.191 1 86.44 147 VAL B N 1
ATOM 2510 C CA . VAL B 1 147 ? 23.531 27.719 1.154 1 86.44 147 VAL B CA 1
ATOM 2511 C C . VAL B 1 147 ? 24.047 27.406 -0.244 1 86.44 147 VAL B C 1
ATOM 2513 O O . VAL B 1 147 ? 24.859 28.156 -0.792 1 86.44 147 VAL B O 1
ATOM 2516 N N . LEU B 1 148 ? 23.516 26.344 -0.792 1 89.81 148 LEU B N 1
ATOM 2517 C CA . LEU B 1 148 ? 23.938 25.938 -2.129 1 89.81 148 LEU B CA 1
ATOM 2518 C C . LEU B 1 148 ? 23.562 27 -3.162 1 89.81 148 LEU B C 1
ATOM 2520 O O . LEU B 1 148 ? 24.359 27.297 -4.062 1 89.81 148 LEU B O 1
ATOM 2524 N N . ALA B 1 149 ? 22.422 27.516 -3.047 1 85.44 149 ALA B N 1
ATOM 2525 C CA . ALA B 1 149 ? 21.984 28.562 -3.959 1 85.44 149 ALA B CA 1
ATOM 2526 C C . ALA B 1 149 ? 22.859 29.797 -3.846 1 85.44 149 ALA B C 1
ATOM 2528 O O . ALA B 1 149 ? 23.219 30.406 -4.855 1 85.44 149 ALA B O 1
ATOM 2529 N N . GLU B 1 150 ? 23.219 30.156 -2.629 1 82.94 150 GLU B N 1
ATOM 2530 C CA . GLU B 1 150 ? 24.094 31.297 -2.398 1 82.94 150 GLU B CA 1
ATOM 2531 C C . GLU B 1 150 ? 25.469 31.078 -3.006 1 82.94 150 GLU B C 1
ATOM 2533 O O . GLU B 1 150 ? 26.047 31.984 -3.596 1 82.94 150 GLU B O 1
ATOM 2538 N N . LEU B 1 151 ? 25.906 29.844 -2.924 1 88.31 151 LEU B N 1
ATOM 2539 C CA . LEU B 1 151 ? 27.219 29.516 -3.469 1 88.31 151 LEU B CA 1
ATOM 2540 C C . LEU B 1 151 ? 27.203 29.562 -4.992 1 88.31 151 LEU B C 1
ATOM 2542 O O . LEU B 1 151 ? 28.156 30.031 -5.617 1 88.31 151 LEU B O 1
ATOM 2546 N N . LEU B 1 152 ? 26.156 29.094 -5.543 1 89.19 152 LEU B N 1
ATOM 2547 C CA . LEU B 1 152 ? 26.031 29.094 -6.996 1 89.19 152 LEU B CA 1
ATOM 2548 C C . LEU B 1 152 ? 25.938 30.516 -7.539 1 89.19 152 LEU B C 1
ATOM 2550 O O . LEU B 1 152 ? 26.562 30.828 -8.562 1 89.19 152 LEU B O 1
ATOM 2554 N N . VAL B 1 153 ? 25.234 31.391 -6.906 1 83.19 153 VAL B N 1
ATOM 2555 C CA . VAL B 1 153 ? 25.109 32.781 -7.324 1 83.19 153 VAL B CA 1
ATOM 2556 C C . VAL B 1 153 ? 26.453 33.469 -7.223 1 83.19 153 VAL B C 1
ATOM 2558 O O . VAL B 1 153 ? 26.844 34.25 -8.109 1 83.19 153 VAL B O 1
ATOM 2561 N N . LYS B 1 154 ? 27.172 33.188 -6.18 1 84.81 154 LYS B N 1
ATOM 2562 C CA . LYS B 1 154 ? 28.484 33.781 -5.977 1 84.81 154 LYS B CA 1
ATOM 2563 C C . LYS B 1 154 ? 29.469 33.312 -7.047 1 84.81 154 LYS B C 1
ATOM 2565 O O . LYS B 1 154 ? 30.359 34.062 -7.445 1 84.81 154 LYS B O 1
ATOM 2570 N N . LEU B 1 155 ? 29.281 32.094 -7.52 1 87.75 155 LEU B N 1
ATOM 2571 C CA . LEU B 1 155 ? 30.172 31.531 -8.531 1 87.75 155 LEU B CA 1
ATOM 2572 C C . LEU B 1 155 ? 29.891 32.125 -9.898 1 87.75 155 LEU B C 1
ATOM 2574 O O . LEU B 1 155 ? 30.812 32.375 -10.688 1 87.75 155 LEU B O 1
ATOM 2578 N N . VAL B 1 156 ? 28.703 32.344 -10.203 1 87.12 156 VAL B N 1
ATOM 2579 C CA . VAL B 1 156 ? 28.312 32.812 -11.539 1 87.12 156 VAL B CA 1
ATOM 2580 C C . VAL B 1 156 ? 28.391 34.344 -11.602 1 87.12 156 VAL B C 1
ATOM 2582 O O . VAL B 1 156 ? 28.703 34.906 -12.656 1 87.12 156 VAL B O 1
ATOM 2585 N N . MET B 1 157 ? 27.938 35 -10.555 1 72.38 157 MET B N 1
ATOM 2586 C CA . MET B 1 157 ? 27.969 36.438 -10.586 1 72.38 157 MET B CA 1
ATOM 2587 C C . MET B 1 157 ? 29.156 36.969 -9.789 1 72.38 157 MET B C 1
ATOM 2589 O O . MET B 1 157 ? 29.062 37.156 -8.578 1 72.38 157 MET B O 1
ATOM 2593 N N . PRO B 1 158 ? 30.312 36.812 -10.391 1 63.56 158 PRO B N 1
ATOM 2594 C CA . PRO B 1 158 ? 31.484 37.281 -9.656 1 63.56 158 PRO B CA 1
ATOM 2595 C C . PRO B 1 158 ? 31.297 38.688 -9.086 1 63.56 158 PRO B C 1
ATOM 2597 O O . PRO B 1 158 ? 30.547 39.5 -9.656 1 63.56 158 PRO B O 1
ATOM 2600 N N . LYS B 1 159 ? 31.484 38.844 -7.758 1 60.34 159 LYS B N 1
ATOM 2601 C CA . LYS B 1 159 ? 31.438 40.125 -7.039 1 60.34 159 LYS B CA 1
ATOM 2602 C C . LYS B 1 159 ? 31.797 41.281 -7.961 1 60.34 159 LYS B C 1
ATOM 2604 O O . LYS B 1 159 ? 32.875 41.281 -8.578 1 60.34 159 LYS B O 1
ATOM 2609 N N . ARG B 1 160 ? 30.812 41.844 -8.508 1 53.94 160 ARG B N 1
ATOM 2610 C CA . ARG B 1 160 ? 31.25 43.156 -9.039 1 53.94 160 ARG B CA 1
ATOM 2611 C C . ARG B 1 1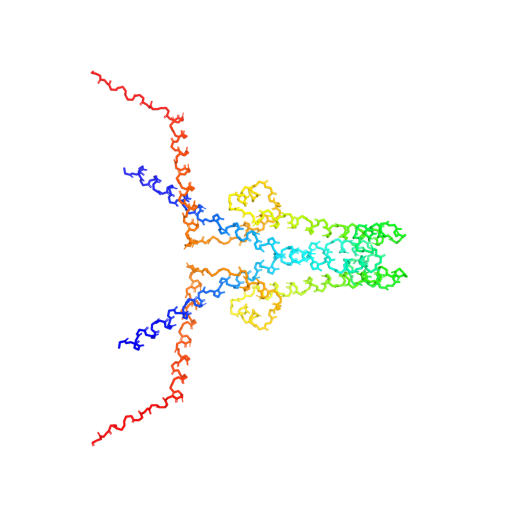60 ? 32.156 43.875 -8.047 1 53.94 160 ARG B C 1
ATOM 2613 O O . ARG B 1 160 ? 31.828 44 -6.867 1 53.94 160 ARG B O 1
ATOM 2620 N N . ARG B 1 161 ? 33.406 43.719 -8.133 1 53.44 161 ARG B N 1
ATOM 2621 C CA . ARG B 1 161 ? 34.406 44.531 -7.457 1 53.44 161 ARG B CA 1
ATOM 2622 C C . ARG B 1 161 ? 33.875 45.969 -7.285 1 53.44 161 ARG B C 1
ATOM 2624 O O . ARG B 1 161 ? 33.625 46.656 -8.266 1 53.44 161 ARG B O 1
ATOM 2631 N N . SER B 1 162 ? 32.906 46.219 -6.477 1 50.34 162 SER B N 1
ATOM 2632 C CA . SER B 1 162 ? 32.719 47.625 -6.199 1 50.34 162 SER B CA 1
ATOM 2633 C C . SER B 1 162 ? 34.031 48.375 -6.059 1 50.34 162 SER B C 1
ATOM 2635 O O . SER B 1 162 ? 34.875 47.969 -5.25 1 50.34 162 SER B O 1
ATOM 2637 N N . ARG B 1 163 ? 34.625 48.844 -7.141 1 48.09 163 ARG B N 1
ATOM 2638 C CA . ARG B 1 163 ? 35.688 49.812 -7.105 1 48.09 163 ARG B CA 1
ATOM 2639 C C . ARG B 1 163 ? 35.438 50.875 -6.043 1 48.09 163 ARG B C 1
ATOM 2641 O O . ARG B 1 163 ? 34.5 51.656 -6.148 1 48.09 163 ARG B O 1
ATOM 2648 N N . ARG B 1 164 ? 35.438 50.562 -4.793 1 46.19 164 ARG B N 1
ATOM 2649 C CA . ARG B 1 164 ? 35.625 51.688 -3.871 1 46.19 164 ARG B CA 1
ATOM 2650 C C . ARG B 1 164 ? 36.656 52.656 -4.391 1 46.19 164 ARG B C 1
ATOM 2652 O O . ARG B 1 164 ? 37.812 52.281 -4.637 1 46.19 164 ARG B O 1
ATOM 2659 N N . PHE B 1 165 ? 36.25 53.594 -5.285 1 43.81 165 PHE B N 1
ATOM 2660 C CA . PHE B 1 165 ? 37.094 54.781 -5.453 1 43.81 165 PHE B CA 1
ATOM 2661 C C . PHE B 1 165 ? 37.625 55.25 -4.109 1 43.81 165 PHE B C 1
ATOM 2663 O O . PHE B 1 165 ? 36.875 55.406 -3.154 1 43.81 165 PHE B O 1
ATOM 2670 N N . ALA B 1 166 ? 38.906 55.25 -3.893 1 39.41 166 ALA B N 1
ATOM 2671 C CA . ALA B 1 166 ? 39.625 56.125 -2.998 1 39.41 166 ALA B CA 1
ATOM 2672 C C . ALA B 1 166 ? 39.375 57.594 -3.379 1 39.41 166 ALA B C 1
ATOM 2674 O O . ALA B 1 166 ? 39.375 57.938 -4.562 1 39.41 166 ALA B O 1
#